Protein AF-A0AAD8V0H6-F1 (afdb_monomer)

pLDDT: mean 75.09, std 16.11, range [30.2, 97.5]

Foldseek 3Di:
DDDDDPVNVVVVCVVDVVVVVVVVLCDCLLVVCVVCVLLLQLLCLLLVDDDPPLDSVDVPCPCVVVPPPDNPDDRPCLDPPNHDWDWDADLFQLDIDTDSRVSLVVLQVVLAAEDEDEQPDCLVVDPDFDKDKDKDKDKDQADPDPPPDDVVVVSVVVVVVVVVLVPPPDDDSVNSV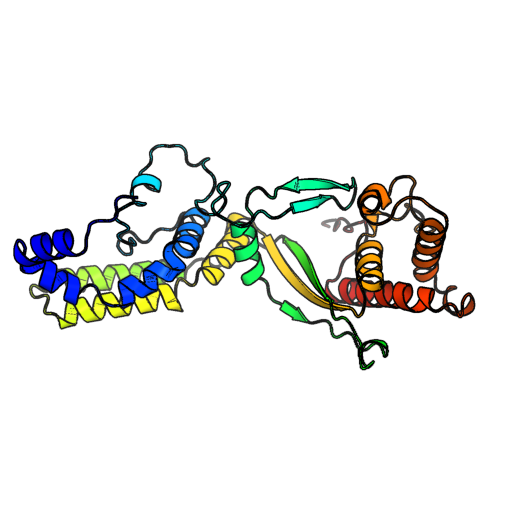VVSVVSSCCCVPVVDSSVSSQCSCCHPVSIHMHMYMYMARDPLLVVLLSVLLPLQQADPVLQFGDVSRRNSCCVVDNDDPVVVVLRNLSSVLVPPPNVPDDPDPSSVSNNSSNVSSVVVCVVVVPDPPDPPPPPPD

Secondary structure (DSSP, 8-state):
-----HHHHHHHHHH-HHHHHHHHHS-HHHHHHTTSHHHHHHHHHHH----TT-----TTTGGGTS--S-TTSPPTTTSTTSS-PPEEE-TTT--EEE-S-HHHHHHHHHTSPEEEE----GGGGSTT---EEEEEEEEEEPP-----SHHHHHHHHHHHHHHHHHHSS---HHHHHHHHHHHHHIIIIIS-HHHHHHHHIIIII-EEEEEEEEEESSHHHHHHHHHHH-GGGB-TTSSSBPTTTTGGGTTTS-SSHHHHHHHHHHHHHHSGGGGGT---HHHHHHHHHHHHHHHHHHHHT---S--------

Radius of gyration: 27.08 Å; Cα contacts (8 Å, |Δi|>4): 301; chains: 1; bounding box: 58×65×77 Å

Solvent-accessible surface area (backbone atoms only — not comparable to full-atom values): 18434 Å² total; per-residue (Å²): 133,86,78,75,50,73,68,59,50,50,55,51,35,69,75,31,62,68,52,44,52,45,60,68,62,55,40,72,61,58,60,54,51,59,76,49,41,67,60,48,51,35,35,30,61,73,58,70,58,73,63,92,83,71,62,80,88,44,98,81,58,58,65,67,77,72,36,85,72,55,93,82,60,72,49,76,45,32,37,89,89,63,48,81,79,37,76,45,69,37,79,62,72,33,51,73,43,73,47,74,47,40,49,61,48,51,43,45,56,74,48,29,57,75,46,77,49,83,65,82,55,74,69,67,74,47,96,84,54,53,77,42,82,45,78,48,76,46,83,40,76,37,73,90,72,85,84,76,54,69,71,63,55,49,49,54,55,53,52,51,52,53,52,54,55,68,69,48,90,70,82,49,73,62,56,54,50,50,52,51,52,49,52,50,49,40,47,60,73,71,54,32,48,41,61,48,34,46,51,34,31,39,72,73,70,32,33,38,57,43,29,39,36,35,58,33,54,38,73,61,19,47,50,29,21,54,56,55,61,43,56,81,25,39,30,96,83,60,81,34,70,35,92,68,26,58,50,40,43,39,92,81,54,58,91,47,75,73,46,53,53,48,50,54,48,56,37,37,62,76,41,89,72,44,86,78,74,74,90,52,78,67,56,57,38,42,51,52,8,37,56,51,24,49,51,48,34,64,74,69,64,59,63,70,95,50,76,72,74,75,76,81,123

Organism: NCBI:txid681940

Sequence (313 aa):
MLLLSWSDLEIVLDRYPWARELAGIIPLSALIDFVDVPRRLHTYQLSGATLLWCWPVTPSTSRLLFSEKTKDATCCLDRFGRSQGLTCLDGRYGNKYLMANPETLRLCLSTAPRTVIHNTHDNMKRDNVCIYTLEVIQVLRAALSTTRNMLLNMYTIYTSAAIGAAAIKGWDAYGIAFWIVLCIATNTYVFNPENGASAWMCKHARLRLDMFVTQVSSRRALLNVFMALNRDTFDVAGKGFGPGSLMWIDPVLHAGPSRSRCEETVAAAQTEDWKRMYADYWVREILKGVEIAEKIIAKAGLTGRFVKQTTSE

Mean predicted aligned error: 12.02 Å

Structure (mmCIF, N/CA/C/O backbone):
data_AF-A0AAD8V0H6-F1
#
_entry.id   AF-A0AAD8V0H6-F1
#
loop_
_atom_site.group_PDB
_atom_site.id
_atom_site.type_symbol
_atom_site.label_atom_id
_atom_site.label_alt_id
_atom_site.label_comp_id
_atom_site.label_asym_id
_atom_site.label_entity_id
_atom_site.label_seq_id
_atom_site.pdbx_PDB_ins_code
_atom_site.Cartn_x
_atom_site.Cartn_y
_atom_site.Cartn_z
_atom_site.occupancy
_atom_site.B_iso_or_equiv
_atom_site.auth_seq_id
_atom_site.auth_comp_id
_atom_site.auth_asym_id
_atom_site.auth_atom_id
_atom_site.pdbx_PDB_model_num
ATOM 1 N N . MET A 1 1 ? -1.359 -22.069 26.642 1.00 30.20 1 MET A N 1
ATOM 2 C CA . MET A 1 1 ? -2.808 -21.867 26.446 1.00 30.20 1 MET A CA 1
ATOM 3 C C . MET A 1 1 ? -3.478 -23.061 27.100 1.00 30.20 1 MET A C 1
ATOM 5 O O . MET A 1 1 ? -3.353 -24.156 26.576 1.00 30.20 1 MET A O 1
ATOM 9 N N . LEU A 1 2 ? -3.992 -22.893 28.320 1.00 31.67 2 LEU A N 1
ATOM 10 C CA . LEU A 1 2 ? -4.647 -23.972 29.065 1.00 31.67 2 LEU A CA 1
ATOM 11 C C . LEU A 1 2 ? -6.053 -24.132 28.484 1.00 31.67 2 LEU A C 1
ATOM 13 O O . LEU A 1 2 ? -6.880 -23.236 28.633 1.00 31.67 2 LEU A O 1
ATOM 17 N N . LEU A 1 3 ? -6.285 -25.224 27.760 1.00 32.03 3 LEU A N 1
ATOM 18 C CA . LEU A 1 3 ? -7.625 -25.644 27.372 1.00 32.03 3 LEU A CA 1
ATOM 19 C C . LEU A 1 3 ? -8.290 -26.186 28.640 1.00 32.03 3 LEU A C 1
ATOM 21 O O . LEU A 1 3 ? -7.985 -27.297 29.062 1.00 32.03 3 LEU A O 1
ATOM 25 N N . LEU A 1 4 ? -9.130 -25.373 29.281 1.00 42.62 4 LEU A N 1
ATOM 26 C CA . LEU A 1 4 ? -10.093 -25.879 30.259 1.00 42.62 4 LEU A CA 1
ATOM 27 C C . LEU A 1 4 ? -10.956 -26.925 29.548 1.00 42.62 4 LEU A C 1
ATOM 29 O O . LEU A 1 4 ? -11.458 -26.662 28.451 1.00 42.62 4 LEU A O 1
ATOM 33 N N . SER A 1 5 ? -11.080 -28.116 30.134 1.00 68.25 5 SER A N 1
ATOM 34 C CA . SER A 1 5 ? -11.975 -29.132 29.587 1.00 68.25 5 SER A CA 1
ATOM 35 C C . SER A 1 5 ? -13.422 -28.644 29.719 1.00 68.25 5 SER A C 1
ATOM 37 O O . SER A 1 5 ? -13.744 -27.887 30.635 1.00 68.25 5 SER A O 1
ATOM 39 N N . TRP A 1 6 ? -14.308 -29.056 28.810 1.00 61.38 6 TRP A N 1
ATOM 40 C CA . TRP A 1 6 ? -15.736 -28.701 28.870 1.00 61.38 6 TRP A CA 1
ATOM 41 C C . TRP A 1 6 ? -16.367 -29.034 30.232 1.00 61.38 6 TRP A C 1
ATOM 43 O O . TRP A 1 6 ? -17.168 -28.264 30.753 1.00 61.38 6 TRP A O 1
ATOM 53 N N . SER A 1 7 ? -15.917 -30.128 30.842 1.00 73.06 7 SER A N 1
ATOM 54 C CA . SER A 1 7 ? -16.278 -30.562 32.191 1.00 73.06 7 SER A CA 1
ATOM 55 C C . SER A 1 7 ? -15.869 -29.571 33.288 1.00 73.06 7 SER A C 1
ATOM 57 O O . SER A 1 7 ? -16.637 -29.336 34.217 1.00 73.06 7 SER A O 1
ATOM 59 N N . ASP A 1 8 ? -14.702 -28.929 33.182 1.00 72.75 8 ASP A N 1
ATOM 60 C CA . ASP A 1 8 ? -14.269 -27.923 34.164 1.00 72.75 8 ASP A CA 1
ATOM 61 C C . ASP A 1 8 ? -15.100 -26.638 34.056 1.00 72.75 8 ASP A C 1
ATOM 63 O O . ASP A 1 8 ? -15.350 -25.960 35.055 1.00 72.75 8 ASP A O 1
ATOM 67 N N . LEU A 1 9 ? -15.554 -26.309 32.843 1.00 62.72 9 LEU A N 1
ATOM 68 C CA . LEU A 1 9 ? -16.423 -25.163 32.595 1.00 62.72 9 LEU A CA 1
ATOM 69 C C . LEU A 1 9 ? -17.817 -25.379 33.202 1.00 62.72 9 LEU A C 1
ATOM 71 O O . LEU A 1 9 ? -18.338 -24.473 33.849 1.00 62.72 9 LEU A O 1
ATOM 75 N N . GLU A 1 10 ? -18.401 -26.571 33.047 1.00 75.81 10 GLU A N 1
ATOM 76 C CA . GLU A 1 10 ? -19.699 -26.909 33.650 1.00 75.81 10 GLU A CA 1
ATOM 77 C C . GLU A 1 10 ? -19.659 -26.845 35.177 1.00 75.81 10 GLU A C 1
ATOM 79 O O . GLU A 1 10 ? -20.539 -26.236 35.783 1.00 75.81 10 GLU A O 1
ATOM 84 N N . ILE A 1 11 ? -18.598 -27.368 35.802 1.00 82.69 11 ILE A N 1
ATOM 85 C CA . ILE A 1 11 ? -18.423 -27.304 37.262 1.00 82.69 11 ILE A CA 1
ATOM 86 C C . ILE A 1 11 ? -18.368 -25.846 37.745 1.00 82.69 11 ILE A C 1
ATOM 88 O O . ILE A 1 11 ? -18.930 -25.513 38.790 1.00 82.69 11 ILE A O 1
ATOM 92 N N . VAL A 1 12 ? -17.712 -24.954 36.997 1.00 70.94 12 VAL A N 1
ATOM 93 C CA . VAL A 1 12 ? -17.652 -23.522 37.329 1.00 70.94 12 VAL A CA 1
ATOM 94 C C . VAL A 1 12 ? -19.011 -22.842 37.125 1.00 70.94 12 VAL A C 1
ATOM 96 O O . VAL A 1 12 ? -19.411 -22.038 37.967 1.00 70.94 12 VAL A O 1
ATOM 99 N N . LEU A 1 13 ? -19.739 -23.173 36.056 1.00 67.88 13 LEU A N 1
ATOM 100 C CA . LEU A 1 13 ? -21.059 -22.601 35.761 1.00 67.88 13 LEU A CA 1
ATOM 101 C C . LEU A 1 13 ? -22.142 -23.061 36.748 1.00 67.88 13 LEU A C 1
ATOM 103 O O . LEU A 1 13 ? -23.007 -22.264 37.107 1.00 67.88 13 LEU A O 1
ATOM 107 N N . ASP A 1 14 ? -22.079 -24.303 37.229 1.00 80.81 14 ASP A N 1
ATOM 108 C CA . ASP A 1 14 ? -22.989 -24.809 38.264 1.00 80.81 14 ASP A CA 1
ATOM 109 C C . ASP A 1 14 ? -22.649 -24.251 39.651 1.00 80.81 14 ASP A C 1
ATOM 111 O O . ASP A 1 14 ? -23.542 -23.954 40.447 1.00 80.81 14 ASP A O 1
ATOM 115 N N . ARG A 1 15 ? -21.358 -24.046 39.944 1.00 82.06 15 ARG A N 1
ATOM 116 C CA . ARG A 1 15 ? -20.915 -23.471 41.223 1.00 82.06 15 ARG A CA 1
ATOM 117 C C . ARG A 1 15 ? -21.266 -21.989 41.366 1.00 82.06 15 ARG A C 1
ATOM 119 O O . ARG A 1 15 ? -21.394 -21.498 42.487 1.00 82.06 15 ARG A O 1
ATOM 126 N N . TYR A 1 16 ? -21.421 -21.282 40.250 1.00 77.06 16 TYR A N 1
ATOM 127 C CA . TYR A 1 16 ? -21.716 -19.855 40.215 1.00 77.06 16 TYR A CA 1
ATOM 128 C C . TYR A 1 16 ? -22.931 -19.589 39.313 1.00 77.06 16 TYR A C 1
ATOM 130 O O . TYR A 1 16 ? -22.756 -19.277 38.137 1.00 77.06 16 TYR A O 1
ATOM 138 N N . PRO A 1 17 ? -24.168 -19.640 39.847 1.00 74.69 17 PRO A N 1
ATOM 139 C CA . PRO A 1 17 ? -25.389 -19.423 39.062 1.00 74.69 17 PRO A CA 1
ATOM 140 C C . PRO A 1 17 ? -25.395 -18.083 38.308 1.00 74.69 17 PRO A C 1
ATOM 142 O O . PRO A 1 17 ? -25.822 -18.011 37.159 1.00 74.69 17 PRO A O 1
ATOM 145 N N . TRP A 1 18 ? -24.806 -17.043 38.911 1.00 66.50 18 TRP A N 1
ATOM 146 C CA . TRP A 1 18 ? -24.600 -15.738 38.276 1.00 66.50 18 TRP A CA 1
ATOM 147 C C . TRP A 1 18 ? -23.682 -15.806 37.049 1.00 66.50 18 TRP A C 1
ATOM 149 O O . TRP A 1 18 ? -23.831 -14.997 36.146 1.00 66.50 18 TRP A O 1
ATOM 159 N N . ALA A 1 19 ? -22.738 -16.752 36.985 1.00 58.00 19 ALA A N 1
ATOM 160 C CA . ALA A 1 19 ? -21.859 -16.947 35.834 1.00 58.00 19 ALA A CA 1
ATOM 161 C C . ALA A 1 19 ? -22.601 -17.618 34.672 1.00 58.00 19 ALA A C 1
ATOM 163 O O . ALA A 1 19 ? -22.261 -17.365 33.522 1.00 58.00 19 ALA A O 1
ATOM 164 N N . ARG A 1 20 ? -23.638 -18.420 34.953 1.00 60.72 20 ARG A N 1
ATOM 165 C CA . ARG A 1 20 ? -24.554 -18.973 33.942 1.00 60.72 20 ARG A CA 1
ATOM 166 C C . ARG A 1 20 ? -25.474 -17.892 33.379 1.00 60.72 20 ARG A C 1
ATOM 168 O O . ARG A 1 20 ? -25.643 -17.816 32.166 1.00 60.72 20 ARG A O 1
ATOM 175 N N . GLU A 1 21 ? -25.992 -17.015 34.239 1.00 62.69 21 GLU A N 1
ATOM 176 C CA . GLU A 1 21 ? -26.711 -15.810 33.805 1.00 62.69 21 GLU A CA 1
ATOM 177 C C . GLU A 1 21 ? -25.786 -14.889 33.006 1.00 62.69 21 GLU A C 1
ATOM 179 O O . GLU A 1 21 ? -26.134 -14.479 31.906 1.00 62.69 21 GLU A O 1
ATOM 184 N N . LEU A 1 22 ? -24.558 -14.654 33.479 1.00 49.44 22 LEU A N 1
ATOM 185 C CA . LEU A 1 22 ? -23.559 -13.855 32.774 1.00 49.44 22 LEU A CA 1
ATOM 186 C C . LEU A 1 22 ? -23.141 -14.495 31.442 1.00 49.44 22 LEU A C 1
ATOM 188 O O . LEU A 1 22 ? -22.982 -13.776 30.470 1.00 49.44 22 LEU A O 1
ATOM 192 N N . ALA A 1 23 ? -23.000 -15.818 31.351 1.00 55.72 23 ALA A N 1
ATOM 193 C CA . ALA A 1 23 ? -22.698 -16.526 30.103 1.00 55.72 23 ALA A CA 1
ATOM 194 C C . ALA A 1 23 ? -23.875 -16.505 29.111 1.00 55.72 23 ALA A C 1
ATOM 196 O O . ALA A 1 23 ? -23.647 -16.550 27.905 1.00 55.72 23 ALA A O 1
ATOM 197 N N . GLY A 1 24 ? -25.114 -16.394 29.603 1.00 59.22 24 GLY A N 1
ATOM 198 C CA . GLY A 1 24 ? -26.294 -16.097 28.785 1.00 59.22 24 GLY A CA 1
ATOM 199 C C . GLY A 1 24 ? -26.416 -14.617 28.394 1.00 59.22 24 GLY A C 1
ATOM 200 O O . GLY A 1 24 ? -27.001 -14.307 27.358 1.00 59.22 24 GLY A O 1
ATOM 201 N N . ILE A 1 25 ? -25.847 -13.708 29.197 1.00 51.94 25 ILE A N 1
ATOM 202 C CA . ILE A 1 25 ? -25.846 -12.249 28.987 1.00 51.94 25 ILE A CA 1
ATOM 203 C C . ILE A 1 25 ? -24.673 -11.785 28.123 1.00 51.94 25 ILE A C 1
ATOM 205 O O . ILE A 1 25 ? -24.829 -10.791 27.423 1.00 51.94 25 ILE A O 1
ATOM 209 N N . ILE A 1 26 ? -23.516 -12.458 28.155 1.00 50.69 26 ILE A N 1
ATOM 210 C CA . ILE A 1 26 ? -22.386 -12.230 27.247 1.00 50.69 26 ILE A CA 1
ATOM 211 C C . ILE A 1 26 ? -22.873 -12.710 25.885 1.00 50.69 26 ILE A C 1
ATOM 213 O O . ILE A 1 26 ? -22.852 -13.912 25.611 1.00 50.69 26 ILE A O 1
ATOM 217 N N . PRO A 1 27 ? -23.388 -11.816 25.029 1.00 51.62 27 PRO A N 1
ATOM 218 C CA . PRO A 1 27 ? -24.101 -12.275 23.867 1.00 51.62 27 PRO A CA 1
ATOM 219 C C . PRO A 1 27 ? -23.057 -12.797 22.891 1.00 51.62 27 PRO A C 1
ATOM 221 O O . PRO A 1 27 ? -21.871 -12.458 22.951 1.00 51.62 27 PRO A O 1
ATOM 224 N N . LEU A 1 28 ? -23.525 -13.544 21.903 1.00 45.91 28 LEU A N 1
ATOM 225 C CA . LEU A 1 28 ? -22.793 -13.824 20.673 1.00 45.91 28 LEU A CA 1
ATOM 226 C C . LEU A 1 28 ? -22.051 -12.580 20.121 1.00 45.91 28 LEU A C 1
ATOM 228 O O . LEU A 1 28 ? -21.061 -12.720 19.423 1.00 45.91 28 LEU A O 1
ATOM 232 N N . SER A 1 29 ? -22.479 -11.361 20.469 1.00 43.66 29 SER A N 1
ATOM 233 C CA . SER A 1 29 ? -21.796 -10.098 20.183 1.00 43.66 29 SER A CA 1
ATOM 234 C C . SER A 1 29 ? -20.436 -9.904 20.860 1.00 43.66 29 SER A C 1
ATOM 236 O O . SER A 1 29 ? -19.547 -9.356 20.221 1.00 43.66 29 SER A O 1
ATOM 238 N N . ALA A 1 30 ? -20.225 -10.377 22.092 1.00 53.69 30 ALA A N 1
ATOM 239 C CA . ALA A 1 30 ? -18.888 -10.430 22.678 1.00 53.69 30 ALA A CA 1
ATOM 240 C C . ALA A 1 30 ? -18.017 -11.414 21.884 1.00 53.69 30 ALA A C 1
ATOM 242 O O . ALA A 1 30 ? -16.866 -11.109 21.589 1.00 53.69 30 ALA A O 1
ATOM 243 N N . LEU A 1 31 ? -18.599 -12.542 21.448 1.00 49.38 31 LEU A N 1
ATOM 244 C CA . LEU A 1 31 ? -17.973 -13.517 20.544 1.00 49.38 31 LEU A CA 1
ATOM 245 C C . LEU A 1 31 ? -17.627 -12.932 19.162 1.00 49.38 31 LEU A C 1
ATOM 247 O O . LEU A 1 31 ? -16.564 -13.229 18.626 1.00 49.38 31 LEU A O 1
ATOM 251 N N . ILE A 1 32 ? -18.487 -12.079 18.605 1.00 49.88 32 ILE A N 1
ATOM 252 C CA . ILE A 1 32 ? -18.281 -11.387 17.322 1.00 49.88 32 ILE A CA 1
ATOM 253 C C . ILE A 1 32 ? -17.234 -10.280 17.464 1.00 49.88 32 ILE A C 1
ATOM 255 O O . ILE A 1 32 ? -16.369 -10.150 16.599 1.00 49.88 32 ILE A O 1
ATOM 259 N N . ASP A 1 33 ? -17.238 -9.536 18.572 1.00 49.69 33 ASP A N 1
ATOM 260 C CA . ASP A 1 33 ? -16.179 -8.572 18.867 1.00 49.69 33 ASP A CA 1
ATOM 261 C C . ASP A 1 33 ? -14.819 -9.276 19.014 1.00 49.69 33 ASP A C 1
ATOM 263 O O . ASP A 1 33 ? -13.817 -8.726 18.555 1.00 49.69 33 ASP A O 1
ATOM 267 N N . PHE A 1 34 ? -14.771 -10.519 19.527 1.00 55.38 34 PHE A N 1
ATOM 268 C CA . PHE A 1 34 ? -13.549 -11.339 19.575 1.00 55.38 34 PHE A CA 1
ATOM 269 C C . PHE A 1 34 ? -12.966 -11.690 18.197 1.00 55.38 34 PHE A C 1
ATOM 271 O O . PHE A 1 34 ? -11.757 -11.921 18.119 1.00 55.38 34 PHE A O 1
ATOM 278 N N . VAL A 1 35 ? -13.758 -11.684 17.117 1.00 57.75 35 VAL A N 1
ATOM 279 C CA . VAL A 1 35 ? -13.263 -12.015 15.765 1.00 57.75 35 VAL A CA 1
ATOM 280 C C . VAL A 1 35 ? -12.284 -10.954 15.246 1.00 57.75 35 VAL A C 1
ATOM 282 O O . VAL A 1 35 ? -11.368 -11.297 14.502 1.00 57.75 35 VAL A O 1
ATOM 285 N N . ASP A 1 36 ? -12.406 -9.694 15.690 1.00 67.81 36 ASP A N 1
ATOM 286 C CA . ASP A 1 36 ? -11.554 -8.587 15.220 1.00 67.81 36 ASP A CA 1
ATOM 287 C C . ASP A 1 36 ? -10.855 -7.796 16.347 1.00 67.81 36 ASP A C 1
ATOM 289 O O . ASP A 1 36 ? -10.298 -6.712 16.127 1.00 67.81 36 ASP A O 1
ATOM 293 N N . VAL A 1 37 ? -10.829 -8.351 17.570 1.00 72.38 37 VAL A N 1
ATOM 294 C CA . VAL A 1 37 ? -10.103 -7.783 18.727 1.00 72.38 37 VAL A CA 1
ATOM 295 C C . VAL A 1 37 ? -8.682 -7.343 18.363 1.00 72.38 37 VAL A C 1
ATOM 297 O O . VAL A 1 37 ? -8.309 -6.233 18.749 1.00 72.38 37 VAL A O 1
ATOM 300 N N . PRO A 1 38 ? -7.872 -8.135 17.631 1.00 74.06 38 PRO A N 1
ATOM 301 C CA . PRO A 1 38 ? -6.498 -7.741 17.360 1.00 74.06 38 PRO A CA 1
ATOM 302 C C . PRO A 1 38 ? -6.390 -6.453 16.534 1.00 74.06 38 PRO A C 1
ATOM 304 O O . PRO A 1 38 ? -5.577 -5.597 16.880 1.00 74.06 38 PRO A O 1
ATOM 307 N N . ARG A 1 39 ? -7.219 -6.258 15.496 1.00 74.75 39 ARG A N 1
ATOM 308 C CA . ARG A 1 39 ? -7.175 -5.043 14.655 1.00 74.75 39 ARG A CA 1
ATOM 309 C C . ARG A 1 39 ? -7.701 -3.814 15.384 1.00 74.75 39 ARG A C 1
ATOM 311 O O . ARG A 1 39 ? -7.127 -2.727 15.272 1.00 74.75 39 ARG A O 1
ATOM 318 N N . ARG A 1 40 ? -8.760 -3.977 16.178 1.00 73.75 40 ARG A N 1
ATOM 319 C CA . ARG A 1 40 ? -9.293 -2.895 17.019 1.00 73.75 40 ARG A CA 1
ATOM 320 C C . ARG A 1 40 ? -8.281 -2.474 18.082 1.00 73.75 40 ARG A C 1
ATOM 322 O O . ARG A 1 40 ? -7.981 -1.289 18.203 1.00 73.75 40 ARG A O 1
ATOM 329 N N . LEU A 1 41 ? -7.671 -3.442 18.772 1.00 74.62 41 LEU A N 1
ATOM 330 C CA . LEU A 1 41 ? -6.601 -3.194 19.741 1.00 74.62 41 LEU A CA 1
ATOM 331 C C . LEU A 1 41 ? -5.411 -2.480 19.091 1.00 74.62 41 LEU A C 1
ATOM 333 O O . LEU A 1 41 ? -4.872 -1.537 19.665 1.00 74.62 41 LEU A O 1
ATOM 337 N N . HIS A 1 42 ? -5.039 -2.890 17.880 1.00 78.69 42 HIS A N 1
ATOM 338 C CA . HIS A 1 42 ? -3.987 -2.253 17.093 1.00 78.69 42 HIS A CA 1
ATOM 339 C C . HIS A 1 42 ? -4.305 -0.789 16.767 1.00 78.69 42 HIS A C 1
ATOM 341 O O . HIS A 1 42 ? -3.463 0.085 16.945 1.00 78.69 42 HIS A O 1
ATOM 347 N N . THR A 1 43 ? -5.548 -0.494 16.385 1.00 76.56 43 THR A N 1
ATOM 348 C CA . THR A 1 43 ? -6.009 0.881 16.123 1.00 76.56 43 THR A CA 1
ATOM 349 C C . THR A 1 43 ? -5.990 1.739 17.390 1.00 76.56 43 THR A C 1
ATOM 351 O O . THR A 1 43 ? -5.581 2.904 17.351 1.00 76.56 43 THR A O 1
ATOM 354 N N . TYR A 1 44 ? -6.383 1.178 18.536 1.00 74.69 44 TYR A N 1
ATOM 355 C CA . TYR A 1 44 ? -6.292 1.873 19.824 1.00 74.69 44 TYR A CA 1
ATOM 356 C C . TYR A 1 44 ? -4.840 2.153 20.228 1.00 74.69 44 TYR A C 1
ATOM 358 O O . TYR A 1 44 ? -4.542 3.241 20.720 1.00 74.69 44 TYR A O 1
ATOM 366 N N . GLN A 1 45 ? -3.922 1.216 19.971 1.00 73.56 45 GLN A N 1
ATOM 367 C CA . GLN A 1 45 ? -2.488 1.416 20.205 1.00 73.56 45 GLN A CA 1
ATOM 368 C C . GLN A 1 45 ? -1.905 2.511 19.305 1.00 73.56 45 GLN A C 1
ATOM 370 O O . GLN A 1 45 ? -1.166 3.360 19.798 1.00 73.56 45 GLN A O 1
ATOM 375 N N . LEU A 1 46 ? -2.278 2.539 18.021 1.00 73.00 46 LEU A N 1
ATOM 376 C CA . LEU A 1 46 ? -1.839 3.571 17.076 1.00 73.00 46 LEU A CA 1
ATOM 377 C C . LEU A 1 46 ? -2.367 4.958 17.451 1.00 73.00 46 LEU A C 1
ATOM 379 O O . LEU A 1 46 ? -1.612 5.927 17.506 1.00 73.00 46 LEU A O 1
ATOM 383 N N . SER A 1 47 ? -3.668 5.056 17.720 1.00 69.94 47 SER A N 1
ATOM 384 C CA . SER A 1 47 ? -4.329 6.332 18.011 1.00 69.94 47 SER A CA 1
ATOM 385 C C . SER A 1 47 ? -4.016 6.882 19.402 1.00 69.94 47 SER A C 1
ATOM 387 O O . SER A 1 47 ? -4.246 8.066 19.650 1.00 69.94 47 SER A O 1
ATOM 389 N N . GLY A 1 48 ? -3.542 6.038 20.325 1.00 63.94 48 GLY A N 1
ATOM 390 C CA . GLY A 1 48 ? -3.427 6.379 21.743 1.00 63.94 48 GLY A CA 1
ATOM 391 C C . GLY A 1 48 ? -4.775 6.716 22.394 1.00 63.94 48 GLY A C 1
ATOM 392 O O . GLY A 1 48 ? -4.806 7.206 23.522 1.00 63.94 48 GLY A O 1
ATOM 393 N N . ALA A 1 49 ? -5.886 6.481 21.690 1.00 58.75 49 ALA A N 1
ATOM 394 C CA . ALA A 1 49 ? -7.234 6.762 22.143 1.00 58.75 49 ALA A CA 1
ATOM 395 C C . ALA A 1 49 ? -7.886 5.444 22.560 1.00 58.75 49 ALA A C 1
ATOM 397 O O . ALA A 1 49 ? -8.172 4.581 21.734 1.00 58.75 49 ALA A O 1
ATOM 398 N N . THR A 1 50 ? -8.120 5.291 23.860 1.00 53.91 50 THR A N 1
ATOM 399 C CA . THR A 1 50 ? -8.934 4.208 24.418 1.00 53.91 50 THR A CA 1
ATOM 400 C C . THR A 1 50 ? -10.128 4.830 25.129 1.00 53.91 50 THR A C 1
ATOM 402 O O . THR A 1 50 ? -9.977 5.758 25.923 1.00 53.91 50 THR A O 1
ATOM 405 N N . LEU A 1 51 ? -11.336 4.356 24.822 1.00 50.16 51 LEU A N 1
ATOM 406 C CA . LEU A 1 51 ? -12.524 4.738 25.584 1.00 50.16 51 LEU A CA 1
ATOM 407 C C . LEU A 1 51 ? -12.451 4.034 26.939 1.00 50.16 51 LEU A C 1
ATOM 409 O O . LEU A 1 51 ? -12.422 2.806 26.992 1.00 50.16 51 LEU A O 1
ATOM 413 N N . LEU A 1 52 ? -12.438 4.807 28.027 1.00 47.44 52 LEU A N 1
ATOM 414 C CA . LEU A 1 52 ? -12.281 4.303 29.398 1.00 47.44 52 LEU A CA 1
ATOM 415 C C . LEU A 1 52 ? -13.313 3.226 29.793 1.00 47.44 52 LEU A C 1
ATOM 417 O O . LEU A 1 52 ? -13.008 2.407 30.651 1.00 47.44 52 LEU A O 1
ATOM 421 N N . TRP A 1 53 ? -14.491 3.181 29.157 1.00 48.34 53 TRP A N 1
ATOM 422 C CA . TRP A 1 53 ? -15.561 2.214 29.452 1.00 48.34 53 TRP A CA 1
ATOM 423 C C . TRP A 1 53 ? -15.756 1.113 28.391 1.00 48.34 53 TRP A C 1
ATOM 425 O O . TRP A 1 53 ? -16.446 0.141 28.672 1.00 48.34 53 TRP A O 1
ATOM 435 N N . CYS A 1 54 ? -15.176 1.227 27.183 1.00 45.75 54 CYS A N 1
ATOM 436 C CA . CYS A 1 54 ? -15.317 0.220 26.110 1.00 45.75 54 CYS A CA 1
ATOM 437 C C . CYS A 1 54 ? -14.129 -0.743 26.113 1.00 45.75 54 CYS A C 1
ATOM 439 O O . CYS A 1 54 ? -13.595 -1.071 25.052 1.00 45.75 54 CYS A O 1
ATOM 441 N N . TRP A 1 55 ? -13.644 -1.142 27.287 1.00 48.94 55 TRP A N 1
ATOM 442 C CA . TRP A 1 55 ? -12.565 -2.116 27.322 1.00 48.94 55 TRP A CA 1
ATOM 443 C C . TRP A 1 55 ? -13.084 -3.416 26.710 1.00 48.94 55 TRP A C 1
ATOM 445 O O . TRP A 1 55 ? -14.053 -3.969 27.232 1.00 48.94 55 TRP A O 1
ATOM 455 N N . PRO A 1 56 ? -12.457 -3.950 25.646 1.00 42.84 56 PRO A N 1
ATOM 456 C CA . PRO A 1 56 ? -12.625 -5.357 25.364 1.00 42.84 56 PRO A CA 1
ATOM 457 C C . PRO A 1 56 ? -12.063 -6.073 26.591 1.00 42.84 56 PRO A C 1
ATOM 459 O O . PRO A 1 56 ? -10.847 -6.080 26.819 1.00 42.84 56 PRO A O 1
ATOM 462 N N . VAL A 1 57 ? -12.955 -6.597 27.435 1.00 42.00 57 VAL A N 1
ATOM 463 C CA . VAL A 1 57 ? -12.603 -7.439 28.577 1.00 42.00 57 VAL A CA 1
ATOM 464 C C . VAL A 1 57 ? -11.982 -8.700 27.987 1.00 42.00 57 VAL A C 1
ATOM 466 O O . VAL A 1 57 ? -12.646 -9.691 27.710 1.00 42.00 57 VAL A O 1
ATOM 469 N N . THR A 1 58 ? -10.688 -8.628 27.693 1.00 41.56 58 THR A N 1
ATOM 470 C CA . THR A 1 58 ? -9.904 -9.760 27.220 1.00 41.56 58 THR A CA 1
ATOM 471 C C . THR A 1 58 ? -9.195 -10.341 28.439 1.00 41.56 58 THR A C 1
ATOM 473 O O . THR A 1 58 ? -8.327 -9.673 29.010 1.00 41.56 58 THR A O 1
ATOM 476 N N . PRO A 1 59 ? -9.528 -11.571 28.869 1.00 39.56 59 PRO A N 1
ATOM 477 C CA . PRO A 1 59 ? -8.972 -12.149 30.094 1.00 39.56 59 PRO A CA 1
ATOM 478 C C . PRO A 1 59 ? -7.453 -12.414 30.028 1.00 39.56 59 PRO A C 1
ATOM 480 O O . PRO A 1 59 ? -6.839 -12.691 31.053 1.00 39.56 59 PRO A O 1
ATOM 483 N N . SER A 1 60 ? -6.808 -12.278 28.860 1.00 40.47 60 SER A N 1
ATOM 484 C CA . SER A 1 60 ? -5.375 -12.565 28.672 1.00 40.47 60 SER A CA 1
ATOM 485 C C . SER A 1 60 ? -4.511 -11.409 28.141 1.00 40.47 60 SER A C 1
ATOM 487 O O . SER A 1 60 ? -3.288 -11.471 28.271 1.00 40.47 60 SER A O 1
ATOM 489 N N . THR A 1 61 ? -5.086 -10.351 27.556 1.00 40.12 61 THR A N 1
ATOM 490 C CA . THR A 1 61 ? -4.331 -9.258 26.888 1.00 40.12 61 THR A CA 1
ATOM 491 C C . THR A 1 61 ? -4.424 -7.896 27.573 1.00 40.12 61 THR A C 1
ATOM 493 O O . THR A 1 61 ? -3.673 -6.989 27.215 1.00 40.12 61 THR A O 1
ATOM 496 N N . SER A 1 62 ? -5.232 -7.765 28.627 1.00 41.16 62 SER A N 1
ATOM 497 C CA . SER A 1 62 ? -5.284 -6.579 29.499 1.00 41.16 62 SER A CA 1
ATOM 498 C C . SER A 1 62 ? -3.923 -6.205 30.114 1.00 41.16 62 SER A C 1
ATOM 500 O O . SER A 1 62 ? -3.640 -5.028 30.329 1.00 41.16 62 SER A O 1
ATOM 502 N N . ARG A 1 63 ? -3.012 -7.175 30.296 1.00 47.47 63 ARG A N 1
ATOM 503 C CA . ARG A 1 63 ? -1.637 -6.947 30.794 1.00 47.47 63 ARG A CA 1
ATOM 504 C C . ARG A 1 63 ? -0.733 -6.148 29.851 1.00 47.47 63 ARG A C 1
ATOM 506 O O . ARG A 1 63 ? 0.353 -5.757 30.259 1.00 47.47 63 ARG A O 1
ATOM 513 N N . LEU A 1 64 ? -1.134 -5.954 28.598 1.00 46.38 64 LEU A N 1
ATOM 514 C CA . LEU A 1 64 ? -0.302 -5.353 27.554 1.00 46.38 64 LEU A CA 1
ATOM 515 C C . LEU A 1 64 ? -0.489 -3.827 27.467 1.00 46.38 64 LEU A C 1
ATOM 517 O O . LEU A 1 64 ? 0.435 -3.139 27.051 1.00 46.38 64 LEU A O 1
ATOM 521 N N . LEU A 1 65 ? -1.645 -3.310 27.905 1.00 43.66 65 LEU A N 1
ATOM 522 C CA . LEU A 1 65 ? -1.952 -1.871 27.977 1.00 43.66 65 LEU A CA 1
ATOM 523 C C . LEU A 1 65 ? -1.649 -1.262 29.354 1.00 43.66 65 LEU A C 1
ATOM 525 O O . LEU A 1 65 ? -1.258 -0.105 29.429 1.00 43.66 65 LEU A O 1
ATOM 529 N N . PHE A 1 66 ? -1.764 -2.050 30.429 1.00 46.44 66 PHE A N 1
ATOM 530 C CA . PHE A 1 66 ? -1.281 -1.685 31.771 1.00 46.44 66 PHE A CA 1
ATOM 531 C C . PHE A 1 66 ? 0.171 -2.105 32.016 1.00 46.44 66 PHE A C 1
ATOM 533 O O . PHE A 1 66 ? 0.661 -2.057 33.142 1.00 46.44 66 PHE A O 1
ATOM 540 N N . SER A 1 67 ? 0.860 -2.580 30.977 1.00 49.25 67 SER A N 1
ATOM 541 C CA . SER A 1 67 ? 2.277 -2.872 31.093 1.00 49.25 67 SER A CA 1
ATOM 542 C C . SER A 1 67 ? 3.024 -1.555 31.245 1.00 49.25 67 SER A C 1
ATOM 544 O O . SER A 1 67 ? 3.008 -0.733 30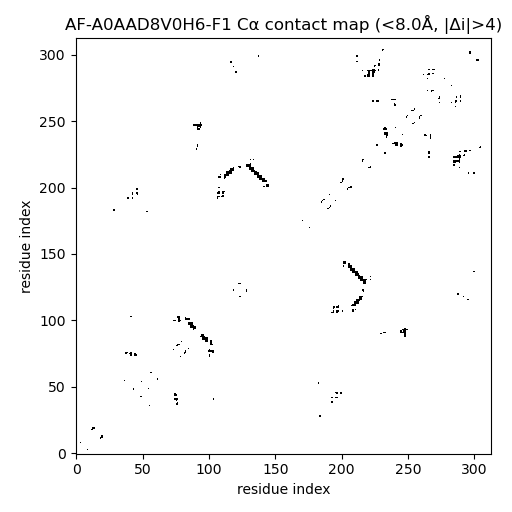.336 1.00 49.25 67 SER A O 1
ATOM 546 N N . GLU A 1 68 ? 3.744 -1.385 32.350 1.00 54.12 68 GLU A N 1
ATOM 547 C CA . GLU A 1 68 ? 4.759 -0.329 32.474 1.00 54.12 68 GLU A CA 1
ATOM 548 C C . GLU A 1 68 ? 5.921 -0.521 31.484 1.00 54.12 68 GLU A C 1
ATOM 550 O O . GLU A 1 68 ? 6.782 0.348 31.355 1.00 54.12 68 GLU A O 1
ATOM 555 N N . LYS A 1 69 ? 5.957 -1.653 30.758 1.00 53.34 69 LYS A N 1
ATOM 556 C CA . LYS A 1 69 ? 6.907 -1.874 29.669 1.00 53.34 69 LYS A CA 1
ATOM 557 C C . LYS A 1 69 ? 6.655 -0.841 28.573 1.00 53.34 69 LYS A C 1
ATOM 559 O O . LYS A 1 69 ? 5.683 -0.939 27.834 1.00 53.34 69 LYS A O 1
ATOM 564 N N . THR A 1 70 ? 7.552 0.138 28.572 1.00 52.34 70 THR A N 1
ATOM 565 C CA . THR A 1 70 ? 7.811 1.226 27.625 1.00 52.34 70 THR A CA 1
ATOM 566 C C . THR A 1 70 ? 6.874 1.339 26.419 1.00 52.34 70 THR A C 1
ATOM 568 O O . THR A 1 70 ? 6.710 0.427 25.609 1.00 52.34 70 THR A O 1
ATOM 571 N N . LYS A 1 71 ? 6.358 2.563 26.237 1.00 53.22 71 LYS A N 1
ATOM 572 C CA . LYS A 1 71 ? 5.592 3.034 25.068 1.00 53.22 71 LYS A CA 1
ATOM 573 C C . LYS A 1 71 ? 6.322 2.854 23.723 1.00 53.22 71 LYS A C 1
ATOM 575 O O . LYS A 1 71 ? 5.710 3.051 22.683 1.00 53.22 71 LYS A O 1
ATOM 580 N N . ASP A 1 72 ? 7.592 2.458 23.753 1.00 57.53 72 ASP A N 1
ATOM 581 C CA . ASP A 1 72 ? 8.422 2.150 22.585 1.00 57.53 72 ASP A CA 1
ATOM 582 C C . ASP A 1 72 ? 8.161 0.748 22.009 1.00 57.53 72 ASP A C 1
ATOM 584 O O . ASP A 1 72 ? 8.704 0.386 20.965 1.00 57.53 72 ASP A O 1
ATOM 588 N N . ALA A 1 73 ? 7.354 -0.080 22.681 1.00 65.88 73 ALA A N 1
ATOM 589 C CA . ALA A 1 73 ? 7.018 -1.403 22.177 1.00 65.88 73 ALA A CA 1
ATOM 590 C C . ALA A 1 73 ? 6.150 -1.311 20.908 1.00 65.88 73 ALA A C 1
ATOM 592 O O . ALA A 1 73 ? 5.129 -0.625 20.884 1.00 65.88 73 ALA A O 1
ATOM 593 N N . THR A 1 74 ? 6.511 -2.076 19.873 1.00 73.94 74 THR A N 1
ATOM 594 C CA . THR A 1 74 ? 5.722 -2.181 18.638 1.00 73.94 74 THR A CA 1
ATOM 595 C C . THR A 1 74 ? 4.286 -2.631 18.917 1.00 73.94 74 THR A C 1
ATOM 597 O O . THR A 1 74 ? 4.012 -3.407 19.854 1.00 73.94 74 THR A O 1
ATOM 600 N N . CYS A 1 75 ? 3.365 -2.142 18.077 1.00 76.75 75 CYS A N 1
ATOM 601 C CA . CYS A 1 75 ? 1.947 -2.471 18.153 1.00 76.75 75 CYS A CA 1
ATOM 602 C C . CYS A 1 75 ? 1.734 -3.991 18.113 1.00 76.75 75 CYS A C 1
ATOM 604 O O . CYS A 1 75 ? 2.528 -4.746 17.550 1.00 76.75 75 CYS A O 1
ATOM 606 N N . CYS A 1 76 ? 0.673 -4.470 18.760 1.00 79.44 76 CYS A N 1
ATOM 607 C CA . CYS A 1 76 ? 0.509 -5.882 19.093 1.00 79.44 76 CYS A CA 1
ATOM 608 C C . CYS A 1 76 ? 0.504 -6.810 17.874 1.00 79.44 76 CYS A C 1
ATOM 610 O O . CYS A 1 76 ? 0.984 -7.936 18.013 1.00 79.44 76 CYS A O 1
ATOM 612 N N . LEU A 1 77 ? -0.003 -6.351 16.727 1.00 81.12 77 LEU A N 1
ATOM 613 C CA . LEU A 1 77 ? -0.025 -7.100 15.472 1.00 81.12 77 LEU A CA 1
ATOM 614 C C . LEU A 1 77 ? 1.236 -6.906 14.614 1.00 81.12 77 LEU A C 1
ATOM 616 O O . LEU A 1 77 ? 1.518 -7.734 13.753 1.00 81.12 77 LEU A O 1
ATOM 620 N N . ASP A 1 78 ? 2.030 -5.870 14.883 1.00 82.75 78 ASP A N 1
ATOM 621 C CA . ASP A 1 78 ? 3.316 -5.634 14.211 1.00 82.75 78 ASP A CA 1
ATOM 622 C C . ASP A 1 78 ? 4.471 -6.413 14.860 1.00 82.75 78 ASP A C 1
ATOM 624 O O . ASP A 1 78 ? 5.599 -6.422 14.373 1.00 82.75 78 ASP A O 1
ATOM 628 N N . ARG A 1 79 ? 4.212 -7.111 15.969 1.00 82.25 79 ARG A N 1
ATOM 629 C CA . ARG A 1 79 ? 5.206 -7.992 16.586 1.00 82.25 79 ARG A CA 1
ATOM 630 C C . ARG A 1 79 ? 5.479 -9.201 15.698 1.00 82.25 79 ARG A C 1
ATOM 632 O O . ARG A 1 79 ? 4.563 -9.819 15.155 1.00 82.25 79 ARG A O 1
ATOM 639 N N . PHE A 1 80 ? 6.752 -9.583 15.636 1.00 77.44 80 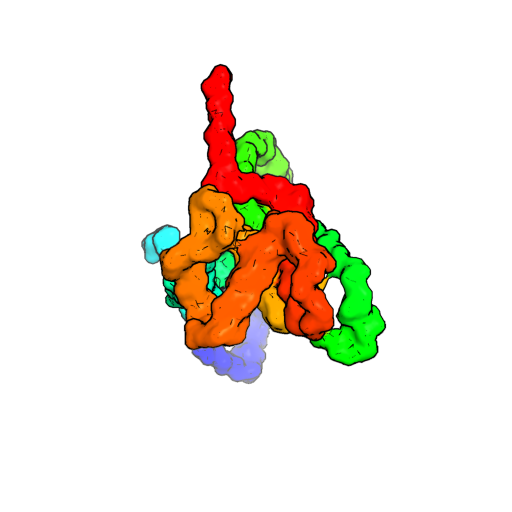PHE A N 1
ATOM 640 C CA . PHE A 1 80 ? 7.205 -10.749 14.887 1.00 77.44 80 PHE A CA 1
ATOM 641 C C . PHE A 1 80 ? 6.385 -12.006 15.232 1.00 77.44 80 PHE A C 1
ATOM 643 O O . PHE A 1 80 ? 6.140 -12.300 16.403 1.00 77.44 80 PHE A O 1
ATOM 650 N N . GLY A 1 81 ? 5.945 -12.732 14.201 1.00 79.19 81 GLY A N 1
ATOM 651 C CA . GLY A 1 81 ? 5.168 -13.969 14.328 1.00 79.19 81 GLY A CA 1
ATOM 652 C C . GLY A 1 81 ? 3.663 -13.791 14.567 1.00 79.19 81 GLY A C 1
ATOM 653 O O . GLY A 1 81 ? 2.956 -14.793 14.622 1.00 79.19 81 GLY A O 1
ATOM 654 N N . ARG A 1 82 ? 3.150 -12.557 14.702 1.00 78.38 82 ARG A N 1
ATOM 655 C CA . ARG A 1 82 ? 1.704 -12.301 14.885 1.00 78.38 82 ARG A CA 1
ATOM 656 C C . ARG A 1 82 ? 0.966 -11.880 13.620 1.00 78.38 82 ARG A C 1
ATOM 658 O O . ARG A 1 82 ? -0.258 -11.949 13.591 1.00 78.38 82 ARG A O 1
ATOM 665 N N . SER A 1 83 ? 1.695 -11.477 12.591 1.00 83.12 83 SER A N 1
ATOM 666 C CA . SER A 1 83 ? 1.156 -11.123 11.284 1.00 83.12 83 SER A CA 1
ATOM 667 C C . SER A 1 83 ? 2.031 -11.671 10.169 1.00 83.12 83 SER A C 1
ATOM 669 O O . SER A 1 83 ? 3.205 -11.998 10.370 1.00 83.12 83 SER A O 1
ATOM 671 N N . GLN A 1 84 ? 1.454 -11.784 8.972 1.00 84.62 84 GLN A N 1
ATOM 672 C CA . GLN A 1 84 ? 2.227 -12.141 7.793 1.00 84.62 84 GLN A CA 1
ATOM 673 C C . GLN A 1 84 ? 3.213 -11.006 7.505 1.00 84.62 84 GLN A C 1
ATOM 675 O O . GLN A 1 84 ? 2.798 -9.884 7.195 1.00 84.62 84 GLN A O 1
ATOM 680 N N . GLY A 1 85 ? 4.511 -11.296 7.608 1.00 85.06 85 GLY A N 1
ATOM 681 C CA . GLY A 1 85 ? 5.557 -10.326 7.308 1.00 85.06 85 GLY A CA 1
ATOM 682 C C . GLY A 1 85 ? 5.418 -9.788 5.884 1.00 85.06 85 GLY A C 1
ATOM 683 O O . GLY A 1 85 ? 5.063 -10.523 4.962 1.00 85.06 85 GLY A O 1
ATOM 684 N N . LEU A 1 86 ? 5.685 -8.496 5.710 1.00 84.88 86 LEU A N 1
ATOM 685 C CA . LEU A 1 86 ? 5.840 -7.893 4.391 1.00 84.88 86 LEU A CA 1
ATOM 686 C C . LEU A 1 86 ? 7.332 -7.756 4.103 1.00 84.88 86 LEU A C 1
ATOM 6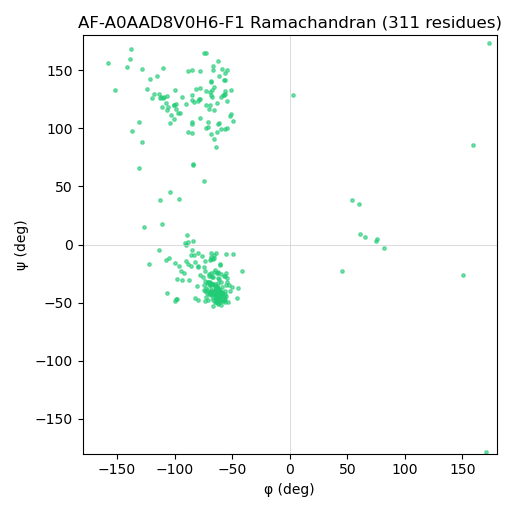88 O O . LEU A 1 86 ? 8.092 -7.297 4.955 1.00 84.88 86 LEU A O 1
ATOM 692 N N . THR A 1 87 ? 7.754 -8.167 2.912 1.00 88.00 87 THR A N 1
ATOM 693 C CA . THR A 1 87 ? 9.116 -7.933 2.428 1.00 88.00 87 THR A CA 1
ATOM 694 C C . THR A 1 87 ? 9.096 -6.723 1.513 1.00 88.00 87 THR A C 1
ATOM 696 O O . THR A 1 87 ? 8.403 -6.712 0.498 1.00 88.00 87 THR A O 1
ATOM 699 N N . CYS A 1 88 ? 9.863 -5.708 1.876 1.00 87.12 88 CYS A N 1
ATOM 700 C CA . CYS A 1 88 ? 10.096 -4.536 1.057 1.00 87.12 88 CYS A CA 1
ATOM 701 C C . CYS A 1 88 ? 11.295 -4.767 0.143 1.00 87.12 88 CYS A C 1
ATOM 703 O O . CYS A 1 88 ? 12.257 -5.442 0.519 1.00 87.12 88 CYS A O 1
ATOM 705 N N . LEU A 1 89 ? 11.247 -4.141 -1.028 1.00 84.31 89 LEU A N 1
ATOM 706 C CA . LEU A 1 89 ? 12.379 -4.006 -1.929 1.00 84.31 89 LEU A CA 1
ATOM 707 C C . LEU A 1 89 ? 12.658 -2.516 -2.118 1.00 84.31 89 LEU A C 1
ATOM 709 O O . LEU A 1 89 ? 11.761 -1.755 -2.479 1.00 84.31 89 LEU A O 1
ATOM 713 N N . ASP A 1 90 ? 13.893 -2.103 -1.866 1.00 81.19 90 ASP A N 1
ATOM 714 C CA . ASP A 1 90 ? 14.350 -0.754 -2.171 1.00 81.19 90 ASP A CA 1
ATOM 715 C C . ASP A 1 90 ? 14.468 -0.579 -3.692 1.00 81.19 90 ASP A C 1
ATOM 717 O O . ASP A 1 90 ? 15.283 -1.242 -4.334 1.00 81.19 90 ASP A O 1
ATOM 721 N N . GLY A 1 91 ? 13.671 0.321 -4.271 1.00 73.38 91 GLY A N 1
ATOM 722 C CA . GLY A 1 91 ? 13.688 0.601 -5.708 1.00 73.38 91 GLY A CA 1
ATOM 723 C C . GLY A 1 91 ? 14.960 1.295 -6.204 1.00 73.38 91 GLY A C 1
ATOM 724 O O . GLY A 1 91 ? 15.158 1.393 -7.409 1.00 73.38 91 GLY A O 1
ATOM 725 N N . ARG A 1 92 ? 15.836 1.785 -5.324 1.00 72.25 92 ARG A N 1
ATOM 726 C CA . ARG A 1 92 ? 17.113 2.396 -5.713 1.00 72.25 92 ARG A CA 1
ATOM 727 C C . ARG A 1 92 ? 18.273 1.424 -5.557 1.00 72.25 92 ARG A C 1
ATOM 729 O O . ARG A 1 92 ? 19.075 1.279 -6.472 1.00 72.25 92 ARG A O 1
ATOM 736 N N . TYR A 1 93 ? 18.364 0.771 -4.402 1.00 76.56 93 TYR A N 1
ATOM 737 C CA . TYR A 1 93 ? 19.526 -0.056 -4.057 1.00 76.56 93 TYR A CA 1
ATOM 738 C C . TYR A 1 93 ? 19.271 -1.561 -4.156 1.00 76.56 93 TYR A C 1
ATOM 740 O O . TYR A 1 93 ? 20.212 -2.341 -4.080 1.00 76.56 93 TYR A O 1
ATOM 748 N N . GLY A 1 94 ? 18.018 -1.995 -4.298 1.00 76.88 94 GLY A N 1
ATOM 749 C CA . GLY A 1 94 ? 17.676 -3.416 -4.357 1.00 76.88 94 GLY A CA 1
ATOM 750 C C . GLY A 1 94 ? 17.704 -4.152 -3.030 1.00 76.88 94 GLY A C 1
ATOM 751 O O . GLY A 1 94 ? 17.487 -5.364 -2.996 1.00 76.88 94 GLY A O 1
ATOM 752 N N . ASN A 1 95 ? 17.943 -3.434 -1.934 1.00 81.25 95 ASN A N 1
ATOM 753 C CA . ASN A 1 95 ? 17.937 -4.003 -0.599 1.00 81.25 95 ASN A CA 1
ATOM 754 C C . ASN A 1 95 ? 16.569 -4.614 -0.300 1.00 81.25 95 ASN A C 1
ATOM 756 O O . ASN A 1 95 ? 15.534 -3.956 -0.420 1.00 81.25 95 ASN A O 1
ATOM 760 N N . LYS A 1 96 ? 16.579 -5.879 0.118 1.00 87.38 96 LYS A N 1
ATOM 761 C CA . LYS A 1 96 ? 15.401 -6.570 0.636 1.00 87.38 96 LYS A CA 1
ATOM 762 C C . LYS A 1 96 ? 15.396 -6.436 2.148 1.00 87.38 96 LYS A C 1
ATOM 764 O O . LYS A 1 96 ? 16.381 -6.783 2.794 1.00 87.38 96 LYS A O 1
ATOM 769 N N . TYR A 1 97 ? 14.300 -5.958 2.714 1.00 86.94 97 TYR A N 1
ATOM 770 C CA . TYR A 1 97 ? 14.158 -5.831 4.162 1.00 86.94 97 TYR A CA 1
ATOM 771 C C . TYR A 1 97 ? 12.747 -6.199 4.601 1.00 86.94 97 TYR A C 1
ATOM 773 O O . TYR A 1 97 ? 11.791 -6.103 3.833 1.00 86.94 97 TYR A O 1
ATOM 781 N N . LEU A 1 98 ? 12.613 -6.664 5.840 1.00 87.75 98 LEU A N 1
ATOM 782 C CA . LEU A 1 98 ? 11.304 -6.913 6.430 1.00 87.75 98 LEU A CA 1
ATOM 783 C C . LEU A 1 98 ? 10.694 -5.583 6.868 1.00 87.75 98 LEU A C 1
ATOM 785 O O . LEU A 1 98 ? 11.359 -4.749 7.483 1.00 87.75 98 LEU A O 1
ATOM 789 N N . MET A 1 99 ? 9.421 -5.389 6.551 1.00 85.06 99 MET A N 1
ATOM 790 C CA . MET A 1 99 ? 8.664 -4.248 7.031 1.00 85.06 99 MET A CA 1
ATOM 791 C C . MET A 1 99 ? 8.475 -4.361 8.541 1.00 85.06 99 MET A C 1
ATOM 793 O O . MET A 1 99 ? 7.972 -5.373 9.023 1.00 85.06 99 MET A O 1
ATOM 797 N N . ALA A 1 100 ? 8.842 -3.308 9.272 1.00 84.06 100 ALA A N 1
ATOM 798 C CA . ALA A 1 100 ? 8.732 -3.288 10.728 1.00 84.06 100 ALA A CA 1
ATOM 799 C C . ALA A 1 100 ? 7.275 -3.358 11.214 1.00 84.06 100 ALA A C 1
ATOM 801 O O . ALA A 1 100 ? 7.005 -4.004 12.218 1.00 84.06 100 ALA A O 1
ATOM 802 N N . ASN A 1 101 ? 6.349 -2.720 10.484 1.00 86.50 101 ASN A N 1
ATOM 803 C CA . ASN A 1 101 ? 4.957 -2.542 10.901 1.00 86.50 101 ASN A CA 1
ATOM 804 C C . ASN A 1 101 ? 3.956 -2.950 9.797 1.00 86.50 101 ASN A C 1
ATOM 806 O O . ASN A 1 101 ? 3.292 -2.085 9.212 1.00 86.50 101 ASN A O 1
ATOM 810 N N . PRO A 1 102 ? 3.887 -4.244 9.433 1.00 87.12 102 PRO A N 1
ATOM 811 C CA . PRO A 1 102 ? 3.115 -4.693 8.279 1.00 87.12 102 PRO A CA 1
ATOM 812 C C . PRO A 1 102 ? 1.598 -4.542 8.459 1.00 87.12 102 PRO A C 1
ATOM 814 O O . PRO A 1 102 ? 0.907 -4.234 7.489 1.00 87.12 102 PRO A O 1
ATOM 817 N N . GLU A 1 103 ? 1.065 -4.714 9.670 1.00 86.62 103 GLU A N 1
ATOM 818 C CA . GLU A 1 103 ? -0.380 -4.601 9.921 1.00 86.62 103 GLU A CA 1
ATOM 819 C C . GLU A 1 103 ? -0.810 -3.151 10.055 1.00 86.62 103 GLU A C 1
ATOM 821 O O . GLU A 1 103 ? -1.857 -2.780 9.526 1.00 86.62 103 GLU A O 1
ATOM 826 N N . THR A 1 104 ? 0.035 -2.303 10.654 1.00 87.56 104 THR A N 1
ATOM 827 C CA . THR A 1 104 ? -0.181 -0.851 10.581 1.00 87.56 104 THR A CA 1
ATOM 828 C C . THR A 1 104 ? -0.266 -0.401 9.130 1.00 87.56 104 THR A C 1
ATOM 830 O O . THR A 1 104 ? -1.203 0.310 8.776 1.00 87.56 104 THR A O 1
ATOM 833 N N . LEU A 1 105 ? 0.658 -0.842 8.266 1.00 89.12 105 LEU A N 1
ATOM 834 C CA . LEU A 1 105 ? 0.592 -0.467 6.858 1.00 89.12 105 LEU A CA 1
ATOM 835 C C . LEU A 1 105 ? -0.681 -0.999 6.193 1.00 89.12 105 LEU A C 1
ATOM 837 O O . LEU A 1 105 ? -1.358 -0.225 5.527 1.00 89.12 105 LEU A O 1
ATOM 841 N N . ARG A 1 106 ? -1.041 -2.275 6.377 1.00 89.56 106 ARG A N 1
ATOM 842 C CA . ARG A 1 106 ? -2.275 -2.841 5.797 1.00 89.56 106 ARG A CA 1
ATOM 843 C C . ARG A 1 106 ? -3.514 -2.049 6.197 1.00 89.56 106 ARG A C 1
ATOM 845 O O . ARG A 1 106 ? -4.339 -1.755 5.336 1.00 89.56 106 ARG A O 1
ATOM 852 N N . LEU A 1 107 ? -3.615 -1.680 7.472 1.00 88.50 107 LEU A N 1
ATOM 853 C CA . LEU A 1 107 ? -4.726 -0.885 7.982 1.00 88.50 107 LEU A CA 1
ATOM 854 C C . LEU A 1 107 ? -4.717 0.534 7.396 1.00 88.50 107 LEU A C 1
ATOM 856 O O . LEU A 1 107 ? -5.752 1.045 6.994 1.00 88.50 107 LEU A O 1
ATOM 860 N N . CYS A 1 108 ? -3.551 1.165 7.270 1.00 90.44 108 CYS A N 1
ATOM 861 C CA . CYS A 1 108 ? -3.431 2.449 6.584 1.00 90.44 108 CYS A CA 1
ATOM 862 C C . CYS A 1 108 ? -3.861 2.350 5.107 1.00 90.44 108 CYS A C 1
ATOM 864 O O . CYS A 1 108 ? -4.603 3.198 4.613 1.00 90.44 108 CYS A O 1
ATOM 866 N N . LEU A 1 109 ? -3.452 1.292 4.405 1.00 91.44 109 LEU A N 1
ATOM 867 C CA . LEU A 1 109 ? -3.769 1.081 2.992 1.00 91.44 109 LEU A CA 1
ATOM 868 C C . LEU A 1 109 ? -5.232 0.723 2.738 1.00 91.44 109 LEU A C 1
ATOM 870 O O . LEU A 1 109 ? -5.774 1.122 1.708 1.00 91.44 109 LEU A O 1
ATOM 874 N N . SER A 1 110 ? -5.895 0.016 3.659 1.00 91.19 110 SER A N 1
ATOM 875 C CA . SER A 1 110 ? -7.325 -0.287 3.517 1.00 91.19 110 SER A CA 1
ATOM 876 C C . SER A 1 110 ? -8.184 0.979 3.510 1.00 91.19 110 SER A C 1
ATOM 878 O O . SER A 1 110 ? -9.251 0.986 2.905 1.00 91.19 110 SER A O 1
ATOM 880 N N . THR A 1 111 ? -7.683 2.065 4.104 1.00 91.44 111 THR A N 1
ATOM 881 C CA . THR A 1 111 ? -8.377 3.359 4.197 1.00 91.44 111 THR A CA 1
ATOM 882 C C . THR A 1 111 ? -8.100 4.307 3.041 1.00 91.44 111 THR A C 1
AT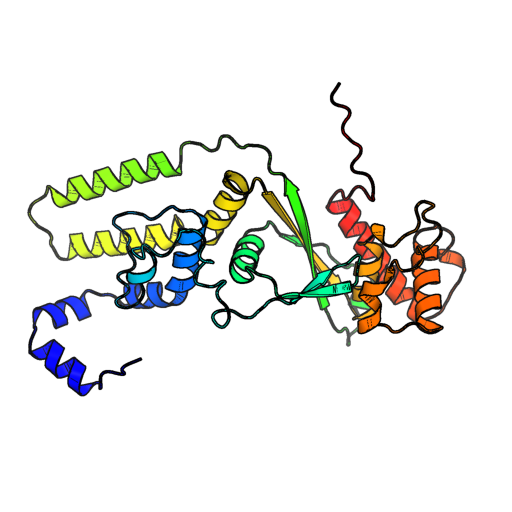OM 884 O O . THR A 1 111 ? -8.789 5.318 2.896 1.00 91.44 111 THR A O 1
ATOM 887 N N . ALA A 1 112 ? -7.072 4.022 2.238 1.00 93.75 112 ALA A N 1
ATOM 888 C CA . ALA A 1 112 ? -6.658 4.914 1.171 1.00 93.75 112 ALA A CA 1
ATOM 889 C C . ALA A 1 112 ? -7.723 4.933 0.054 1.00 93.75 112 ALA A C 1
ATOM 891 O O . ALA A 1 112 ? -8.137 3.860 -0.407 1.00 93.75 112 ALA A O 1
ATOM 892 N N . PRO A 1 113 ? -8.166 6.115 -0.421 1.00 94.69 113 PRO A N 1
ATOM 893 C CA . PRO A 1 113 ? -9.063 6.211 -1.563 1.00 94.69 113 PRO A CA 1
ATOM 894 C C . PRO A 1 113 ? -8.459 5.504 -2.776 1.00 94.69 113 PRO A C 1
ATOM 896 O O . PRO A 1 113 ? -7.290 5.695 -3.121 1.00 94.69 113 PRO A O 1
ATOM 899 N N . ARG A 1 114 ? -9.285 4.678 -3.425 1.00 96.44 114 ARG A N 1
ATOM 900 C CA . ARG A 1 114 ? -8.880 3.838 -4.553 1.00 96.44 114 ARG A CA 1
ATOM 901 C C . ARG A 1 114 ? -9.275 4.490 -5.867 1.00 96.44 114 ARG A C 1
ATOM 903 O O . ARG A 1 114 ? -10.458 4.622 -6.170 1.00 96.44 114 ARG A O 1
ATOM 910 N N . THR A 1 115 ? -8.285 4.839 -6.675 1.00 97.25 115 THR A N 1
ATOM 911 C CA . THR A 1 115 ? -8.471 5.288 -8.054 1.00 97.25 115 THR A CA 1
ATOM 912 C C . THR A 1 115 ? -8.160 4.132 -8.992 1.00 97.25 115 THR A C 1
ATOM 914 O O . THR A 1 115 ? -7.002 3.748 -9.158 1.00 97.25 115 THR A O 1
ATOM 917 N N . VAL A 1 116 ? -9.192 3.560 -9.610 1.00 97.50 116 VAL A N 1
ATOM 918 C CA . VAL A 1 116 ? -9.019 2.473 -10.580 1.00 97.50 116 VAL A CA 1
ATOM 919 C C . VAL A 1 116 ? -8.608 3.054 -11.933 1.00 97.50 116 VAL A C 1
ATOM 921 O O . VAL A 1 116 ? -9.303 3.896 -12.499 1.00 97.50 116 VAL A O 1
ATOM 924 N N . ILE A 1 117 ? -7.474 2.598 -12.460 1.00 96.62 117 ILE A N 1
ATOM 925 C CA . ILE A 1 117 ? -6.972 2.944 -13.790 1.00 96.62 117 ILE A CA 1
ATOM 926 C C . ILE A 1 117 ? -7.227 1.752 -14.703 1.00 96.62 117 ILE A C 1
ATOM 928 O O . ILE A 1 117 ? -6.534 0.730 -14.644 1.00 96.62 117 ILE A O 1
ATOM 932 N N . HIS A 1 118 ? -8.242 1.894 -15.552 1.00 96.25 118 HIS A N 1
ATOM 933 C CA . HIS A 1 118 ? -8.630 0.856 -16.495 1.00 96.25 118 HIS A CA 1
ATOM 934 C C . HIS A 1 118 ? -7.566 0.654 -17.574 1.00 96.25 118 HIS A C 1
ATOM 936 O O . HIS A 1 118 ? -7.135 1.588 -18.253 1.00 96.25 118 HIS A O 1
ATOM 942 N N . ASN A 1 119 ? -7.173 -0.604 -17.750 1.00 94.38 119 ASN A N 1
ATOM 943 C CA . ASN A 1 119 ? -6.278 -1.017 -18.812 1.00 94.38 119 ASN A CA 1
ATOM 944 C C . ASN A 1 119 ? -7.083 -1.350 -20.072 1.00 94.38 119 ASN A C 1
ATOM 946 O O . ASN A 1 119 ? -7.610 -2.450 -20.207 1.00 94.38 119 ASN A O 1
ATOM 950 N N . THR A 1 120 ? -7.186 -0.388 -20.984 1.00 93.75 120 THR A N 1
ATOM 951 C CA . THR A 1 120 ? -7.952 -0.508 -22.236 1.00 93.75 120 THR A CA 1
ATOM 952 C C . THR A 1 120 ? -7.180 -1.183 -23.372 1.00 93.75 120 THR A C 1
ATOM 954 O O . THR A 1 120 ? -7.684 -1.255 -24.489 1.00 93.75 120 THR A O 1
ATOM 957 N N . HIS A 1 121 ? -5.955 -1.649 -23.121 1.00 90.25 121 HIS A N 1
ATOM 958 C CA . HIS A 1 121 ? -5.091 -2.207 -24.155 1.00 90.25 121 HIS A CA 1
ATOM 959 C C . HIS A 1 121 ? -5.648 -3.541 -24.692 1.00 90.25 121 HIS A C 1
ATOM 961 O O . HIS A 1 121 ? -6.099 -4.391 -23.922 1.00 90.25 121 HIS A O 1
ATOM 967 N N . ASP A 1 122 ? -5.570 -3.769 -26.009 1.00 89.75 122 ASP A N 1
ATOM 968 C CA . ASP A 1 122 ? -6.218 -4.911 -26.685 1.00 89.75 122 ASP A CA 1
ATOM 969 C C . ASP A 1 122 ? -5.770 -6.285 -26.179 1.00 89.75 122 ASP A C 1
ATOM 971 O O . ASP A 1 122 ? -6.511 -7.260 -26.245 1.00 89.75 122 ASP A O 1
ATOM 975 N N . ASN A 1 123 ? -4.566 -6.385 -25.620 1.00 84.50 123 ASN A N 1
ATOM 976 C CA . ASN A 1 123 ? -4.096 -7.638 -25.033 1.00 84.50 123 ASN A CA 1
ATOM 977 C C . ASN A 1 123 ? -4.849 -8.054 -23.759 1.00 84.50 123 ASN A C 1
ATOM 979 O O . ASN A 1 123 ? -4.700 -9.203 -23.363 1.00 84.50 123 ASN A O 1
ATOM 983 N N . MET A 1 124 ? -5.652 -7.178 -23.145 1.00 91.06 124 MET A N 1
ATOM 984 C CA . MET A 1 124 ? -6.587 -7.552 -22.077 1.00 91.06 124 MET A CA 1
ATOM 985 C C . MET A 1 124 ? -7.810 -8.317 -22.609 1.00 91.06 124 MET A C 1
ATOM 987 O O . MET A 1 124 ? -8.512 -8.933 -21.819 1.00 91.06 124 MET A O 1
ATOM 991 N N . LYS A 1 125 ? -8.057 -8.305 -23.929 1.00 92.88 125 LYS A N 1
ATOM 992 C CA . LYS A 1 125 ? -9.204 -8.967 -24.577 1.00 92.88 125 LYS A CA 1
ATOM 993 C C . LYS A 1 125 ? -8.921 -10.409 -25.019 1.00 92.88 125 LYS A C 1
ATOM 995 O O . LYS A 1 125 ? -9.771 -11.014 -25.655 1.00 92.88 125 LYS A O 1
ATOM 1000 N N . ARG A 1 126 ? -7.718 -10.946 -24.775 1.00 89.88 126 ARG A N 1
ATOM 1001 C CA . ARG A 1 126 ? -7.378 -12.321 -25.184 1.00 89.88 126 ARG A CA 1
ATOM 1002 C C . ARG A 1 126 ? -8.002 -13.329 -24.214 1.00 89.88 126 ARG A C 1
ATOM 1004 O O . ARG A 1 126 ? -8.076 -13.066 -23.020 1.00 89.88 126 ARG A O 1
ATOM 1011 N N . ASP A 1 127 ? -8.339 -14.514 -24.706 1.00 89.75 127 ASP A N 1
ATOM 1012 C CA . ASP A 1 127 ? -9.019 -15.534 -23.892 1.00 89.75 127 ASP A CA 1
ATOM 1013 C C . ASP A 1 127 ? -8.134 -16.122 -22.774 1.00 89.75 127 ASP A C 1
ATOM 1015 O O . ASP A 1 127 ? -8.631 -16.559 -21.744 1.00 89.75 127 ASP A O 1
ATOM 1019 N N . ASN A 1 128 ? -6.804 -16.074 -22.933 1.00 89.69 128 ASN A N 1
ATOM 1020 C CA . ASN A 1 128 ? -5.832 -16.672 -22.005 1.00 89.69 128 ASN A CA 1
ATOM 1021 C C . ASN A 1 128 ? -4.980 -15.628 -21.256 1.00 89.69 128 ASN A C 1
ATOM 1023 O O . ASN A 1 128 ? -3.770 -15.803 -21.084 1.00 89.69 128 ASN A O 1
ATOM 1027 N N . VAL A 1 129 ? -5.568 -14.497 -20.852 1.00 90.44 129 VAL A N 1
ATOM 1028 C CA . VAL A 1 129 ? -4.822 -13.440 -20.145 1.00 90.44 129 VAL A CA 1
ATOM 1029 C C . VAL A 1 129 ? -4.619 -13.801 -18.680 1.00 90.44 129 VAL A C 1
ATOM 1031 O O . VAL A 1 129 ? -5.567 -13.997 -17.927 1.00 90.44 129 VAL A O 1
ATOM 1034 N N . CYS A 1 130 ? -3.361 -13.799 -18.244 1.00 91.88 130 CYS A N 1
ATOM 1035 C CA . CYS A 1 130 ? -3.028 -13.852 -16.828 1.00 91.88 130 CYS A CA 1
ATOM 1036 C C . CYS A 1 130 ? -3.064 -12.429 -16.253 1.00 91.88 130 CYS A C 1
ATOM 1038 O O . CYS A 1 130 ? -2.181 -11.617 -16.534 1.00 91.88 130 CYS A O 1
ATOM 1040 N N . ILE A 1 131 ? -4.108 -12.112 -15.488 1.00 93.81 131 ILE A N 1
ATOM 1041 C CA . ILE A 1 131 ? -4.318 -10.771 -14.937 1.00 93.81 131 ILE A CA 1
ATOM 1042 C C . ILE A 1 131 ? -3.534 -10.623 -13.632 1.00 93.81 131 ILE A C 1
ATOM 1044 O O . ILE A 1 131 ? -3.721 -11.387 -12.688 1.00 93.81 131 ILE A O 1
ATOM 1048 N N . TYR A 1 132 ? -2.685 -9.602 -13.573 1.00 95.62 132 TYR A N 1
ATOM 1049 C CA . TYR A 1 132 ? -1.963 -9.192 -12.373 1.00 95.62 132 TYR A CA 1
ATOM 1050 C C . TYR A 1 132 ? -2.488 -7.838 -11.909 1.00 95.62 132 TYR A C 1
ATOM 1052 O O . TYR A 1 132 ? -2.508 -6.888 -12.691 1.00 95.62 132 TYR A O 1
ATOM 1060 N N . THR A 1 133 ? -2.881 -7.737 -10.643 1.00 95.62 133 THR A N 1
ATOM 1061 C CA . THR A 1 133 ? -3.267 -6.463 -10.027 1.00 95.62 133 THR A CA 1
ATOM 1062 C C . THR A 1 133 ? -2.024 -5.746 -9.518 1.00 95.62 133 THR A C 1
ATOM 1064 O O . THR A 1 133 ? -1.213 -6.330 -8.801 1.00 95.62 133 THR A O 1
ATOM 1067 N N . LEU A 1 134 ? -1.879 -4.481 -9.896 1.00 95.06 134 LEU A N 1
ATOM 1068 C CA . LEU A 1 134 ? -0.851 -3.576 -9.410 1.00 95.06 134 LEU A CA 1
ATOM 1069 C C . LEU A 1 134 ? -1.516 -2.474 -8.588 1.00 95.06 134 LEU A C 1
ATOM 1071 O O . LEU A 1 134 ? -2.403 -1.778 -9.082 1.00 95.06 134 LEU A O 1
ATOM 1075 N N . GLU A 1 135 ? -1.041 -2.298 -7.361 1.00 95.56 135 GLU A N 1
ATOM 1076 C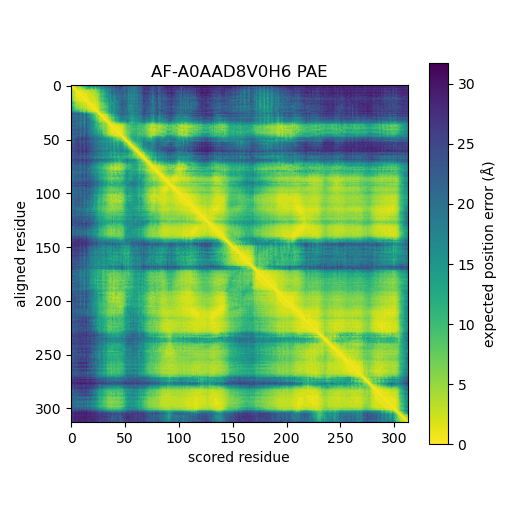 CA . GLU A 1 135 ? -1.431 -1.206 -6.475 1.00 95.56 135 GLU A CA 1
ATOM 1077 C C . GLU A 1 135 ? -0.234 -0.265 -6.309 1.00 95.56 135 GLU A C 1
ATOM 1079 O O . GLU A 1 135 ? 0.833 -0.669 -5.846 1.00 95.56 135 GLU A O 1
ATOM 1084 N N . VAL A 1 136 ? -0.396 0.989 -6.728 1.00 94.00 136 VAL A N 1
ATOM 1085 C CA . VAL A 1 136 ? 0.602 2.049 -6.565 1.00 94.00 136 VAL A CA 1
ATOM 1086 C C . VAL A 1 136 ? 0.102 3.005 -5.502 1.00 94.00 136 VAL A C 1
ATOM 1088 O O . VAL A 1 136 ? -0.978 3.575 -5.628 1.00 94.00 136 VAL A O 1
ATOM 1091 N N . ILE A 1 137 ? 0.893 3.182 -4.452 1.00 93.75 137 ILE A N 1
ATOM 1092 C CA . ILE A 1 137 ? 0.523 4.010 -3.309 1.00 93.75 137 ILE A CA 1
ATOM 1093 C C . ILE A 1 137 ? 1.334 5.294 -3.377 1.00 93.75 137 ILE A C 1
ATOM 1095 O O . ILE A 1 137 ? 2.561 5.277 -3.271 1.00 93.75 137 ILE A O 1
ATOM 1099 N N . GLN A 1 138 ? 0.640 6.410 -3.547 1.00 93.44 138 GLN A N 1
ATOM 1100 C CA . GLN A 1 138 ? 1.228 7.731 -3.465 1.00 93.44 138 GLN A CA 1
ATOM 1101 C C . GLN A 1 138 ? 1.133 8.228 -2.026 1.00 93.44 138 GLN A C 1
ATOM 1103 O O . GLN A 1 138 ? 0.046 8.358 -1.463 1.00 93.44 138 GLN A O 1
ATOM 1108 N N . VAL A 1 139 ? 2.290 8.517 -1.437 1.00 92.12 139 VAL A N 1
ATOM 1109 C CA . VAL A 1 139 ? 2.385 9.092 -0.096 1.00 92.12 139 VAL A CA 1
ATOM 1110 C C . VAL A 1 139 ? 2.512 10.604 -0.229 1.00 92.12 139 VAL A C 1
ATOM 1112 O O . VAL A 1 139 ? 3.512 11.116 -0.730 1.00 92.12 139 VAL A O 1
ATOM 1115 N N . LEU A 1 140 ? 1.494 11.323 0.226 1.00 91.38 140 LEU A N 1
ATOM 1116 C CA . LEU A 1 140 ? 1.433 12.779 0.233 1.00 91.38 140 LEU A CA 1
ATOM 1117 C C . LEU A 1 140 ? 1.531 13.298 1.666 1.00 91.38 140 LEU A C 1
ATOM 1119 O O . LEU A 1 140 ? 1.107 12.636 2.615 1.00 91.38 140 LEU A O 1
ATOM 1123 N N . ARG A 1 141 ? 2.048 14.517 1.842 1.00 90.81 141 ARG A N 1
ATOM 1124 C CA . ARG A 1 141 ? 1.904 15.223 3.120 1.00 90.81 141 ARG A CA 1
ATOM 1125 C C . ARG A 1 141 ? 0.496 15.799 3.203 1.00 90.81 141 ARG A C 1
ATOM 1127 O O . ARG A 1 141 ? 0.074 16.535 2.315 1.00 90.81 141 ARG A O 1
ATOM 1134 N N . ALA A 1 142 ? -0.220 15.471 4.271 1.00 87.88 142 ALA A N 1
ATOM 1135 C CA . ALA A 1 142 ? -1.510 16.079 4.547 1.00 87.88 142 ALA A CA 1
ATOM 1136 C C . ALA A 1 142 ? -1.300 17.529 5.005 1.00 87.88 142 ALA A C 1
ATOM 1138 O O . ALA A 1 142 ? -0.474 17.800 5.883 1.00 87.88 142 ALA A O 1
ATOM 1139 N N . ALA A 1 143 ? -2.061 18.462 4.428 1.00 83.69 143 ALA A N 1
ATOM 1140 C CA . ALA A 1 143 ? -2.208 19.787 5.016 1.00 83.69 143 ALA A CA 1
ATOM 1141 C C . ALA A 1 143 ? -2.850 19.636 6.403 1.00 83.69 143 ALA A C 1
ATOM 1143 O O . ALA A 1 143 ? -3.686 18.755 6.608 1.00 83.69 143 ALA A O 1
ATOM 1144 N N . LEU A 1 144 ? -2.453 20.481 7.358 1.00 73.38 144 LEU A N 1
ATOM 1145 C CA . LEU A 1 144 ? -3.055 20.506 8.690 1.00 73.38 144 LEU A CA 1
ATOM 1146 C C . LEU A 1 144 ? -4.550 20.809 8.547 1.00 73.38 144 LEU A C 1
ATOM 1148 O O . LEU A 1 144 ? -4.933 21.962 8.371 1.00 73.38 144 LEU A O 1
ATOM 1152 N N . SER A 1 145 ? -5.399 19.783 8.605 1.00 65.75 145 SER A N 1
ATOM 1153 C CA . SER A 1 145 ? -6.835 20.006 8.679 1.00 65.75 145 SER A CA 1
ATOM 1154 C C . SER A 1 145 ? -7.202 20.274 10.132 1.00 65.75 145 SER A C 1
ATOM 1156 O O . SER A 1 145 ? -6.969 19.457 11.026 1.00 65.75 145 SER A O 1
ATOM 1158 N N . THR A 1 146 ? -7.809 21.430 10.377 1.00 62.94 146 THR A N 1
ATOM 1159 C CA . THR A 1 146 ? -8.403 21.787 11.669 1.00 62.94 146 THR A CA 1
ATOM 1160 C C . THR A 1 146 ? -9.716 21.022 11.860 1.00 62.94 146 THR A C 1
ATOM 1162 O O . THR A 1 146 ? -10.768 21.604 12.093 1.00 62.94 146 THR A O 1
ATOM 1165 N N . THR A 1 147 ? -9.700 19.692 11.757 1.00 57.19 147 THR A N 1
ATOM 1166 C CA . THR A 1 147 ? -10.834 18.843 12.156 1.00 57.19 147 THR A CA 1
ATOM 1167 C C . THR A 1 147 ? -10.741 18.591 13.653 1.00 57.19 147 THR A C 1
ATOM 1169 O O . THR A 1 147 ? -10.455 17.502 14.151 1.00 57.19 147 THR A O 1
ATOM 1172 N N . ARG A 1 148 ? -10.957 19.667 14.402 1.00 56.16 148 ARG A N 1
ATOM 1173 C CA . ARG A 1 148 ? -11.201 19.639 15.837 1.00 56.16 148 ARG A CA 1
ATOM 1174 C C . ARG A 1 148 ? -12.713 19.782 15.982 1.00 56.16 148 ARG A C 1
ATOM 1176 O O . ARG A 1 148 ? -13.245 20.736 15.434 1.00 56.16 148 ARG A O 1
ATOM 1183 N N . ASN A 1 149 ? -13.383 18.794 16.591 1.00 57.94 149 ASN A N 1
ATOM 1184 C CA . ASN A 1 149 ? -14.628 18.913 17.387 1.00 57.94 149 ASN A CA 1
ATOM 1185 C C . ASN A 1 149 ? -15.519 17.659 17.350 1.00 57.94 149 ASN A C 1
ATOM 1187 O O . ASN A 1 149 ? -16.207 17.409 18.328 1.00 57.94 149 ASN A O 1
ATOM 1191 N N . MET A 1 150 ? -15.486 16.811 16.315 1.00 57.62 150 MET A N 1
ATOM 1192 C CA . MET A 1 150 ? -16.497 15.740 16.218 1.00 57.62 150 MET A CA 1
ATOM 1193 C C . MET A 1 150 ? -16.315 14.618 17.260 1.00 57.62 150 MET A C 1
ATOM 1195 O O . MET A 1 150 ? -17.255 14.287 17.974 1.00 57.62 150 MET A O 1
ATOM 1199 N N . LEU A 1 151 ? -15.093 14.098 17.433 1.00 60.78 151 LEU A N 1
ATOM 1200 C CA . LEU A 1 151 ? -14.814 13.046 18.426 1.00 60.78 151 LEU A CA 1
ATOM 1201 C C . LEU A 1 151 ? -14.921 13.543 19.874 1.00 60.78 151 LEU A C 1
ATOM 1203 O O . LEU A 1 151 ? -15.346 12.797 20.749 1.00 60.78 151 LEU A O 1
ATOM 1207 N N . LEU A 1 152 ? -14.564 14.808 20.122 1.00 63.56 152 LEU A N 1
ATOM 1208 C CA . LEU A 1 152 ? -14.673 15.407 21.453 1.00 63.56 152 LEU A CA 1
ATOM 1209 C C . LEU A 1 152 ? -16.145 15.622 21.835 1.00 63.56 152 LEU A C 1
ATOM 1211 O O . LEU A 1 152 ? -16.535 15.280 22.946 1.00 63.56 152 LEU A O 1
ATOM 1215 N N . ASN A 1 153 ? -16.960 16.113 20.894 1.00 61.94 153 ASN A N 1
ATOM 1216 C CA . ASN A 1 153 ? -18.396 16.321 21.097 1.00 61.94 153 ASN A CA 1
ATOM 1217 C C . ASN A 1 153 ? -19.151 14.998 21.251 1.00 61.94 153 ASN A C 1
ATOM 1219 O O . ASN A 1 153 ? -20.121 14.908 21.993 1.00 61.94 153 ASN A O 1
ATOM 1223 N N . MET A 1 154 ? -18.711 13.950 20.562 1.00 65.38 154 MET A N 1
ATOM 1224 C CA . MET A 1 154 ? -19.334 12.643 20.700 1.00 65.38 154 MET A CA 1
ATOM 1225 C C . MET A 1 154 ? -18.953 11.964 22.019 1.00 65.38 154 MET A C 1
ATOM 1227 O O . MET A 1 154 ? -19.816 11.375 22.665 1.00 65.38 154 MET A O 1
ATOM 1231 N N . TYR A 1 155 ? -17.691 12.094 22.451 1.00 66.25 155 TYR A N 1
ATOM 1232 C CA . TYR A 1 155 ? -17.259 11.628 23.768 1.00 66.25 155 TYR A CA 1
ATOM 1233 C C . TYR A 1 155 ? -18.108 12.269 24.868 1.00 66.25 155 TYR A C 1
ATOM 1235 O O . TYR A 1 155 ? -18.679 11.545 25.673 1.00 66.25 155 TYR A O 1
ATOM 1243 N N . THR A 1 156 ? -18.285 13.595 24.855 1.00 68.69 156 THR A N 1
ATOM 1244 C CA . THR A 1 156 ? -19.077 14.289 25.883 1.00 68.69 156 THR A CA 1
ATOM 1245 C C . THR A 1 156 ? -20.537 13.838 25.920 1.00 68.69 156 THR A C 1
ATOM 1247 O O . THR A 1 156 ? -21.051 13.586 27.010 1.00 68.69 156 THR A O 1
ATOM 1250 N N . ILE A 1 157 ? -21.199 13.669 24.770 1.00 72.62 157 ILE A N 1
ATOM 1251 C CA . ILE A 1 157 ? -22.588 13.170 24.718 1.00 72.62 157 ILE A CA 1
ATOM 1252 C C . ILE A 1 157 ? -22.682 11.765 25.332 1.00 72.62 157 ILE A C 1
ATOM 1254 O O . ILE A 1 157 ? -23.566 11.497 26.148 1.00 72.62 157 ILE A O 1
ATOM 1258 N N . TYR A 1 158 ? -21.738 10.886 24.997 1.00 64.75 158 TYR A N 1
ATOM 1259 C CA . TYR A 1 158 ? -21.744 9.502 25.463 1.00 64.75 158 TYR A CA 1
ATOM 1260 C C . TYR A 1 158 ? -21.474 9.392 26.974 1.00 64.75 158 TYR A C 1
ATOM 1262 O O . TYR A 1 158 ? -22.162 8.642 27.668 1.00 64.75 158 TYR A O 1
ATOM 1270 N N . THR A 1 159 ? -20.544 10.194 27.515 1.00 65.88 159 THR A N 1
ATOM 1271 C CA . THR A 1 159 ? -20.253 10.22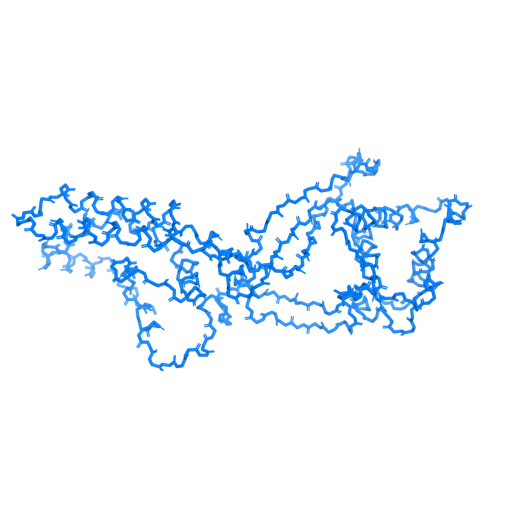5 28.965 1.00 65.88 159 THR A CA 1
ATOM 1272 C C . THR A 1 159 ? -21.461 10.695 29.752 1.00 65.88 159 THR A C 1
ATOM 1274 O O . THR A 1 159 ? -21.776 10.142 30.803 1.00 65.88 159 THR A O 1
ATOM 1277 N N . SER A 1 160 ? -22.165 11.691 29.214 1.00 70.06 160 SER A N 1
ATOM 1278 C CA . SER A 1 160 ? -23.362 12.262 29.831 1.00 70.06 160 SER A CA 1
ATOM 1279 C C . SER A 1 160 ? -24.481 11.225 29.937 1.00 70.06 160 SER A C 1
ATOM 1281 O O . SER A 1 160 ? -25.095 11.087 30.993 1.00 70.06 160 SER A O 1
ATOM 1283 N N . ALA A 1 161 ? -24.708 10.451 28.869 1.00 68.69 161 ALA A N 1
ATOM 1284 C CA . ALA A 1 161 ? -25.722 9.400 28.845 1.00 68.69 161 ALA A CA 1
ATOM 1285 C C . ALA A 1 161 ? -25.396 8.250 29.815 1.00 68.69 161 ALA A C 1
ATOM 1287 O O . ALA A 1 161 ? -26.286 7.772 30.517 1.00 68.69 161 ALA A O 1
ATOM 1288 N N . ALA A 1 162 ? -24.126 7.839 29.902 1.00 64.75 162 ALA A N 1
ATOM 1289 C CA . ALA A 1 162 ? -23.691 6.777 30.812 1.00 64.75 162 ALA A CA 1
ATOM 1290 C C . ALA A 1 162 ? -23.848 7.179 32.286 1.00 64.75 162 ALA A C 1
ATOM 1292 O O . ALA A 1 162 ? -24.355 6.400 33.093 1.00 64.75 162 ALA A O 1
ATOM 1293 N N . ILE A 1 163 ? -23.477 8.418 32.625 1.00 69.12 163 ILE A N 1
ATOM 1294 C CA . ILE A 1 163 ? -23.670 8.976 33.971 1.00 69.12 163 ILE A CA 1
ATOM 1295 C C . ILE A 1 163 ? -25.166 9.086 34.294 1.00 69.12 163 ILE A C 1
ATOM 1297 O O . ILE A 1 163 ? -25.582 8.702 35.387 1.00 69.12 163 ILE A O 1
ATOM 1301 N N . GLY A 1 164 ? -25.982 9.549 33.340 1.00 68.38 164 GLY A N 1
ATOM 1302 C CA . GLY A 1 164 ? -27.436 9.629 33.495 1.00 68.38 164 GLY A CA 1
ATOM 1303 C C . GLY A 1 164 ? -28.079 8.266 33.759 1.00 68.38 164 GLY A C 1
ATOM 1304 O O . GLY A 1 164 ? -28.883 8.137 34.677 1.00 68.38 164 GLY A O 1
ATOM 1305 N N . ALA A 1 165 ? -27.674 7.229 33.023 1.00 64.81 165 ALA A N 1
ATOM 1306 C CA . ALA A 1 165 ? -28.171 5.870 33.228 1.00 64.81 165 ALA A CA 1
ATOM 1307 C C . ALA A 1 165 ? -27.697 5.255 34.557 1.00 64.81 165 ALA A C 1
ATOM 1309 O O . ALA A 1 165 ? -28.472 4.584 35.231 1.00 64.81 165 ALA A O 1
ATOM 1310 N N . ALA A 1 166 ? -26.451 5.510 34.974 1.00 62.34 166 ALA A N 1
ATOM 1311 C CA . ALA A 1 166 ? -25.929 5.034 36.258 1.00 62.34 166 ALA A CA 1
ATOM 1312 C C . ALA A 1 166 ? -26.619 5.692 37.469 1.00 62.34 166 ALA A C 1
ATOM 1314 O O . ALA A 1 166 ? -26.700 5.085 38.537 1.00 62.34 166 ALA A O 1
ATOM 1315 N N . ALA A 1 167 ? -27.126 6.919 37.309 1.00 66.94 167 ALA A N 1
ATOM 1316 C CA . ALA A 1 167 ? -27.845 7.637 38.358 1.00 66.94 167 ALA A CA 1
ATOM 1317 C C . ALA A 1 167 ? -29.265 7.090 38.608 1.00 66.94 167 ALA A C 1
ATOM 1319 O O . ALA A 1 167 ? -29.806 7.264 39.703 1.00 66.94 167 ALA A O 1
ATOM 1320 N N . ILE A 1 168 ? -29.868 6.408 37.629 1.00 70.19 168 ILE A N 1
ATOM 1321 C CA . ILE A 1 168 ? -31.198 5.808 37.763 1.00 70.19 168 ILE A CA 1
ATOM 1322 C C . ILE A 1 168 ? -31.025 4.428 38.415 1.00 70.19 168 ILE A C 1
ATOM 1324 O O . ILE A 1 168 ? -30.566 3.470 37.798 1.00 70.19 168 ILE A O 1
ATOM 1328 N N . LYS A 1 169 ? -31.348 4.328 39.711 1.00 53.06 169 LYS A N 1
ATOM 1329 C CA . LYS A 1 169 ? -31.290 3.075 40.483 1.00 53.06 169 LYS A CA 1
ATOM 1330 C C . LYS A 1 169 ? -32.316 2.065 39.950 1.00 53.06 169 LYS A C 1
ATOM 1332 O O . LYS A 1 169 ? -33.453 2.034 40.406 1.00 53.06 169 LYS A O 1
ATOM 1337 N N . GLY A 1 170 ? -31.888 1.233 39.006 1.00 61.72 170 GLY A N 1
ATOM 1338 C CA . GLY A 1 170 ? -32.662 0.118 38.465 1.00 61.72 170 GLY A CA 1
ATOM 1339 C C . GLY A 1 170 ? -32.133 -0.290 37.098 1.00 61.72 170 GLY A C 1
ATOM 1340 O O . GLY A 1 170 ? -32.619 0.196 36.086 1.00 61.72 170 GLY A O 1
ATOM 1341 N N . TRP A 1 171 ? -31.119 -1.156 37.062 1.00 62.09 171 TRP A N 1
ATOM 1342 C CA . TRP A 1 171 ? -30.708 -1.787 35.810 1.00 62.09 171 TRP A CA 1
ATOM 1343 C C . TRP A 1 171 ? -31.585 -3.012 35.601 1.00 62.09 171 TRP A C 1
ATOM 1345 O O . TRP A 1 171 ? -31.331 -4.073 36.168 1.00 62.09 171 TRP A O 1
ATOM 1355 N N . ASP A 1 172 ? -32.649 -2.848 34.825 1.00 74.19 172 ASP A N 1
ATOM 1356 C CA . ASP A 1 172 ? -33.319 -3.998 34.246 1.00 74.19 172 ASP A CA 1
ATOM 1357 C C . ASP A 1 172 ? -32.454 -4.592 33.117 1.00 74.19 172 ASP A C 1
ATOM 1359 O O . ASP A 1 172 ? -31.488 -3.990 32.628 1.00 74.19 172 ASP A O 1
ATOM 1363 N N . ALA A 1 173 ? -32.781 -5.816 32.704 1.00 66.00 173 ALA A N 1
ATOM 1364 C CA . ALA A 1 173 ? -32.083 -6.483 31.608 1.00 66.00 173 ALA A CA 1
ATOM 1365 C C . ALA A 1 173 ? -32.125 -5.658 30.304 1.00 66.00 173 ALA A C 1
ATOM 1367 O O . ALA A 1 173 ? -31.200 -5.744 29.496 1.00 66.00 173 ALA A O 1
ATOM 1368 N N . TYR A 1 174 ? -33.153 -4.820 30.120 1.00 69.38 174 TYR A N 1
ATOM 1369 C CA . TYR A 1 174 ? -33.282 -3.924 28.972 1.00 69.38 174 TYR A CA 1
ATOM 1370 C C . TYR A 1 174 ? -32.230 -2.813 28.978 1.00 69.38 174 TYR A C 1
ATOM 1372 O O . TYR A 1 174 ? -31.646 -2.543 27.929 1.00 69.38 174 TYR A O 1
ATOM 1380 N N . GLY A 1 175 ? -31.921 -2.221 30.133 1.00 75.44 175 GLY A N 1
ATOM 1381 C CA . GLY A 1 175 ? -30.841 -1.247 30.279 1.00 75.44 175 GLY A CA 1
ATOM 1382 C C . GLY A 1 175 ? -29.478 -1.842 29.924 1.00 75.44 175 GLY A C 1
ATOM 1383 O O . GLY A 1 175 ? -28.737 -1.260 29.130 1.00 75.44 175 GLY A O 1
ATOM 1384 N N . ILE A 1 176 ? -29.172 -3.042 30.433 1.00 72.00 176 ILE A N 1
ATOM 1385 C CA . ILE A 1 176 ? -27.933 -3.764 30.087 1.00 72.00 176 ILE A CA 1
ATOM 1386 C C . ILE A 1 176 ? -27.881 -4.048 28.580 1.00 72.00 176 ILE A C 1
ATOM 1388 O O . ILE A 1 176 ? -26.886 -3.735 27.922 1.00 72.00 176 ILE A O 1
ATOM 1392 N N . ALA A 1 177 ? -28.958 -4.604 28.018 1.00 67.62 177 ALA A N 1
ATOM 1393 C CA . ALA A 1 177 ? -29.035 -4.946 26.602 1.00 67.62 177 ALA A CA 1
ATOM 1394 C C . ALA A 1 177 ? -28.890 -3.712 25.699 1.00 67.62 177 ALA A C 1
ATOM 1396 O O . ALA A 1 177 ? -28.133 -3.752 24.729 1.00 67.62 177 ALA A O 1
ATOM 1397 N N . PHE A 1 178 ? -29.548 -2.600 26.040 1.00 77.00 178 PHE A N 1
ATOM 1398 C CA . PHE A 1 178 ? -29.412 -1.330 25.330 1.00 77.00 178 PHE A CA 1
ATOM 1399 C C . PHE A 1 178 ? -27.957 -0.857 25.305 1.00 77.00 178 PHE A C 1
ATOM 1401 O O . PHE A 1 178 ? -27.443 -0.533 24.235 1.00 77.00 178 PHE A O 1
ATOM 1408 N N . TRP A 1 179 ? -27.265 -0.869 26.448 1.00 74.81 179 TRP A N 1
ATOM 1409 C CA . TRP A 1 179 ? -25.863 -0.451 26.522 1.00 74.81 179 TRP A CA 1
ATOM 1410 C C . TRP A 1 179 ? -24.933 -1.353 25.718 1.00 74.81 179 TRP A C 1
ATOM 1412 O O . TRP A 1 179 ? -24.030 -0.851 25.050 1.00 74.81 179 TRP A O 1
ATOM 1422 N N . ILE A 1 180 ? -25.166 -2.665 25.728 1.00 71.25 180 ILE A N 1
ATOM 1423 C CA . ILE A 1 180 ? -24.403 -3.601 24.899 1.00 71.25 180 ILE A CA 1
ATOM 1424 C C . ILE A 1 180 ? -24.625 -3.296 23.413 1.00 71.25 180 ILE A C 1
ATOM 1426 O O . ILE A 1 180 ? -23.651 -3.134 22.676 1.00 71.25 180 ILE A O 1
ATOM 1430 N N . VAL A 1 181 ? -25.881 -3.159 22.974 1.00 73.62 181 VAL A N 1
ATOM 1431 C CA . VAL A 1 181 ? -26.222 -2.814 21.582 1.00 73.62 181 VAL A CA 1
ATOM 1432 C C . VAL A 1 181 ? -25.602 -1.478 21.184 1.00 73.62 181 VAL A C 1
ATOM 1434 O O . VAL A 1 181 ? -25.026 -1.373 20.102 1.00 73.62 181 VAL A O 1
ATOM 1437 N N . LEU A 1 182 ? -25.651 -0.477 22.061 1.00 76.94 182 LEU A N 1
ATOM 1438 C CA . LEU A 1 182 ? -25.051 0.828 21.818 1.00 76.94 182 LEU A CA 1
ATOM 1439 C C . LEU A 1 182 ? -23.525 0.737 21.707 1.00 76.94 182 LEU A C 1
ATOM 1441 O O . LEU A 1 182 ? -22.954 1.326 20.792 1.00 76.94 182 LEU A O 1
ATOM 1445 N N . CYS A 1 183 ? -22.856 -0.026 22.573 1.00 71.69 183 CYS A N 1
ATOM 1446 C CA . CYS A 1 183 ? -21.413 -0.258 22.495 1.00 71.69 183 CYS A CA 1
ATOM 1447 C C . CYS A 1 183 ? -21.019 -0.977 21.198 1.00 71.69 183 CYS A C 1
ATOM 1449 O O . CYS A 1 183 ? -20.040 -0.583 20.564 1.00 71.69 183 CYS A O 1
ATOM 1451 N N . ILE A 1 184 ? -21.792 -1.977 20.764 1.00 71.19 184 ILE A N 1
ATOM 1452 C CA . ILE A 1 184 ? -21.578 -2.672 19.485 1.00 71.19 184 ILE A CA 1
ATOM 1453 C C . ILE A 1 184 ? -21.770 -1.702 18.324 1.00 71.19 184 ILE A C 1
ATOM 1455 O O . ILE A 1 184 ? -20.904 -1.605 17.456 1.00 71.19 184 ILE A O 1
ATOM 1459 N N . ALA A 1 185 ? -22.878 -0.959 18.316 1.00 76.19 185 ALA A N 1
ATOM 1460 C CA . ALA A 1 185 ? -23.176 0.014 17.275 1.00 76.19 185 ALA A CA 1
ATOM 1461 C C . ALA A 1 185 ? -22.083 1.089 17.208 1.00 76.19 185 ALA A C 1
ATOM 1463 O O . ALA A 1 185 ? -21.593 1.422 16.134 1.00 76.19 185 ALA A O 1
ATOM 1464 N N . THR A 1 186 ? -21.623 1.573 18.355 1.00 73.12 186 THR A N 1
ATOM 1465 C CA . THR A 1 186 ? -20.563 2.577 18.438 1.00 73.12 186 THR A CA 1
ATOM 1466 C C . THR A 1 186 ? -19.230 2.002 17.953 1.00 73.12 186 THR A C 1
ATOM 1468 O O . THR A 1 186 ? -18.584 2.585 17.089 1.00 73.12 186 THR A O 1
ATOM 1471 N N . ASN A 1 187 ? -18.818 0.816 18.398 1.00 71.12 187 ASN A N 1
ATOM 1472 C CA . ASN A 1 187 ? -17.583 0.207 17.895 1.00 71.12 187 ASN A CA 1
ATOM 1473 C C . ASN A 1 187 ? -17.638 -0.113 16.394 1.00 71.12 187 ASN A C 1
ATOM 1475 O O . ASN A 1 187 ? -16.637 0.042 15.702 1.00 71.12 187 ASN A O 1
ATOM 1479 N N . THR A 1 188 ? -18.799 -0.520 15.885 1.00 72.75 188 THR A N 1
ATOM 1480 C CA . THR A 1 188 ? -18.960 -0.938 14.486 1.00 72.75 188 THR A CA 1
ATOM 1481 C C . THR A 1 188 ? -19.074 0.254 13.539 1.00 72.75 188 THR A C 1
ATOM 1483 O O . THR A 1 188 ? -18.399 0.298 12.515 1.00 72.75 188 THR A O 1
ATOM 1486 N N . TYR A 1 189 ? -19.914 1.235 13.874 1.00 77.25 189 TYR A N 1
ATOM 1487 C CA . TYR A 1 189 ? -20.250 2.338 12.971 1.00 77.25 189 TYR A CA 1
ATOM 1488 C C . TYR A 1 189 ? -19.447 3.607 13.245 1.00 77.25 189 TYR A C 1
ATOM 1490 O O . TYR A 1 189 ? -19.188 4.382 12.327 1.00 77.25 189 TYR A O 1
ATOM 1498 N N . VAL A 1 190 ? -19.040 3.830 14.494 1.00 76.19 190 VAL A N 1
ATOM 1499 C CA . VAL A 1 190 ? -18.362 5.065 14.896 1.00 76.19 190 VAL A CA 1
ATOM 1500 C C . VAL A 1 190 ? -16.848 4.876 14.941 1.00 76.19 190 VAL A C 1
ATOM 1502 O O . VAL A 1 190 ? -16.108 5.690 14.390 1.00 76.19 190 VAL A O 1
ATOM 1505 N N . PHE A 1 191 ? -16.378 3.786 15.550 1.00 72.69 191 PHE A N 1
ATOM 1506 C CA . PHE A 1 191 ? -14.953 3.470 15.688 1.00 72.69 191 PHE A CA 1
ATOM 1507 C C . PHE A 1 191 ? -14.503 2.379 14.720 1.00 72.69 191 PHE A C 1
ATOM 1509 O O . PHE A 1 191 ? -13.761 1.476 15.103 1.00 72.69 191 PHE A O 1
ATOM 1516 N N . ASN A 1 192 ? -14.914 2.481 13.452 1.00 81.19 192 ASN A N 1
ATOM 1517 C CA . ASN A 1 192 ? -14.347 1.625 12.416 1.00 81.19 192 ASN A CA 1
ATOM 1518 C C . ASN A 1 192 ? -12.802 1.781 12.439 1.00 81.19 192 ASN A C 1
ATOM 1520 O O . ASN A 1 192 ? -12.317 2.915 12.316 1.00 81.19 192 ASN A O 1
ATOM 1524 N N . PRO A 1 193 ? -12.030 0.684 12.610 1.00 79.94 193 PRO A N 1
ATOM 1525 C CA . PRO A 1 193 ? -10.565 0.683 12.577 1.00 79.94 193 PRO A CA 1
ATOM 1526 C C . PRO A 1 193 ? -9.973 1.486 11.420 1.00 79.94 193 PRO A C 1
ATOM 1528 O O . PRO A 1 193 ? -8.979 2.194 11.582 1.00 79.94 193 PRO A O 1
ATOM 1531 N N . GLU A 1 194 ? -10.635 1.426 10.269 1.00 84.88 194 GLU A N 1
ATOM 1532 C CA . GLU A 1 194 ? -10.273 2.149 9.058 1.00 84.88 194 GLU A CA 1
ATOM 1533 C C . GLU A 1 194 ? -10.347 3.670 9.274 1.00 84.88 194 GLU A C 1
ATOM 1535 O O . GLU A 1 194 ? -9.377 4.402 9.069 1.00 84.88 194 GLU A O 1
ATOM 1540 N N . ASN A 1 195 ? -11.465 4.167 9.798 1.00 84.12 195 ASN A N 1
ATOM 1541 C CA . ASN A 1 195 ? -11.614 5.591 10.102 1.00 84.12 195 ASN A CA 1
ATOM 1542 C C . ASN A 1 195 ? -10.593 6.045 11.154 1.00 84.12 195 ASN A C 1
ATOM 1544 O O . ASN A 1 195 ? -10.038 7.141 11.046 1.00 84.12 195 ASN A O 1
ATOM 1548 N N . GLY A 1 196 ? -10.307 5.190 12.142 1.00 84.50 196 GLY A N 1
ATOM 1549 C CA . GLY A 1 196 ? -9.298 5.448 13.168 1.00 84.50 196 GLY A CA 1
ATOM 1550 C C . GLY A 1 196 ? -7.886 5.584 12.594 1.00 84.50 196 GLY A C 1
ATOM 1551 O O . GLY A 1 196 ? -7.198 6.564 12.887 1.00 84.50 196 GLY A O 1
ATOM 1552 N N . ALA A 1 197 ? -7.467 4.647 11.742 1.00 86.50 197 ALA A N 1
ATOM 1553 C CA . ALA A 1 197 ? -6.157 4.681 11.095 1.00 86.50 197 ALA A CA 1
ATOM 1554 C C . ALA A 1 197 ? -6.020 5.855 10.121 1.00 86.50 197 ALA A C 1
ATOM 1556 O O . ALA A 1 197 ? -5.000 6.545 10.139 1.00 86.50 197 ALA A O 1
ATOM 1557 N N . SER A 1 198 ? -7.060 6.146 9.336 1.00 87.56 198 SER A N 1
ATOM 1558 C CA . SER A 1 198 ? -7.081 7.305 8.437 1.00 87.56 198 SER A CA 1
ATOM 1559 C C . SER A 1 198 ? -6.958 8.628 9.199 1.00 87.56 198 SER A C 1
ATOM 1561 O O . SER A 1 198 ? -6.104 9.466 8.893 1.00 87.56 198 SER A O 1
ATOM 1563 N N . ALA A 1 199 ? -7.742 8.794 10.270 1.00 85.56 199 ALA A N 1
ATOM 1564 C CA . ALA A 1 199 ? -7.664 9.969 11.134 1.00 85.56 199 ALA A CA 1
ATOM 1565 C C . ALA A 1 199 ? -6.289 10.096 11.804 1.00 85.56 199 ALA A C 1
ATOM 1567 O O . ALA A 1 199 ? -5.744 11.199 11.895 1.00 85.56 199 ALA A O 1
ATOM 1568 N N . TRP A 1 200 ? -5.708 8.978 12.244 1.00 86.81 200 TRP A N 1
ATOM 1569 C CA . TRP A 1 200 ? -4.363 8.947 12.805 1.00 86.81 200 TRP A CA 1
ATOM 1570 C C . TRP A 1 200 ? -3.297 9.361 11.781 1.00 86.81 200 TRP A C 1
ATOM 1572 O O . TRP A 1 200 ? -2.470 10.224 12.092 1.00 86.81 200 TRP A O 1
ATOM 1582 N N . MET A 1 201 ? -3.346 8.832 10.553 1.00 88.81 201 MET A N 1
ATOM 1583 C CA . MET A 1 201 ? -2.418 9.199 9.477 1.00 88.81 201 MET A CA 1
ATOM 1584 C C . MET A 1 201 ? -2.463 10.698 9.184 1.00 88.81 201 MET A C 1
ATOM 1586 O O . MET A 1 201 ? -1.424 11.362 9.171 1.00 88.81 201 MET A O 1
ATOM 1590 N N . CYS A 1 202 ? -3.664 11.252 9.025 1.00 87.69 202 CYS A N 1
ATOM 1591 C CA . CYS A 1 202 ? -3.838 12.669 8.729 1.00 87.69 202 CYS A CA 1
ATOM 1592 C C . CYS A 1 202 ? -3.387 13.560 9.897 1.00 87.69 202 CYS A C 1
ATOM 1594 O O . CYS A 1 202 ? -2.663 14.535 9.692 1.00 87.69 202 CYS A O 1
ATOM 1596 N N . LYS A 1 203 ? -3.784 13.230 11.133 1.00 83.38 203 LYS A N 1
ATOM 1597 C CA . LYS A 1 203 ? -3.582 14.100 12.304 1.00 83.38 203 LYS A CA 1
ATOM 1598 C C . LYS A 1 203 ? -2.186 13.989 12.914 1.00 83.38 203 LYS A C 1
ATOM 1600 O O . LYS A 1 203 ? -1.589 15.007 13.260 1.00 83.38 203 LYS A O 1
ATOM 1605 N N . HIS A 1 204 ? -1.693 12.766 13.092 1.00 83.81 204 HIS A N 1
ATOM 1606 C CA . HIS A 1 204 ? -0.447 12.496 13.808 1.00 83.81 204 HIS A CA 1
ATOM 1607 C C . HIS A 1 204 ? 0.726 12.299 12.850 1.00 83.81 204 HIS A C 1
ATOM 1609 O O . HIS A 1 204 ? 1.763 12.932 13.038 1.00 83.81 204 HIS A O 1
ATOM 1615 N N . ALA A 1 205 ? 0.557 11.491 11.797 1.00 85.88 205 ALA A N 1
ATOM 1616 C CA . ALA A 1 205 ? 1.628 11.267 10.823 1.00 85.88 205 ALA A CA 1
ATOM 1617 C C . ALA A 1 205 ? 1.755 12.410 9.796 1.00 85.88 205 ALA A C 1
ATOM 1619 O O . ALA A 1 205 ? 2.801 12.554 9.165 1.00 85.88 205 ALA A O 1
ATOM 1620 N N . ARG A 1 206 ? 0.714 13.247 9.646 1.00 89.69 206 ARG A N 1
ATOM 1621 C CA . ARG A 1 206 ? 0.599 14.271 8.589 1.00 89.69 206 ARG A CA 1
ATOM 1622 C C . ARG A 1 206 ? 0.785 13.671 7.197 1.00 89.69 206 ARG A C 1
ATOM 1624 O O . ARG A 1 206 ? 1.406 14.280 6.323 1.00 89.69 206 ARG A O 1
ATOM 1631 N N . LEU A 1 207 ? 0.254 12.470 7.002 1.00 92.44 207 LEU A N 1
ATOM 1632 C CA . LEU A 1 207 ? 0.304 11.741 5.744 1.00 92.44 207 LEU A CA 1
ATOM 1633 C C . LEU A 1 207 ? -1.103 11.564 5.189 1.00 92.44 207 LEU A C 1
ATOM 1635 O O . LEU A 1 207 ? -2.061 11.363 5.932 1.00 92.44 207 LEU A O 1
ATOM 1639 N N . ARG A 1 208 ? -1.197 11.606 3.866 1.00 93.00 208 ARG A N 1
ATOM 1640 C CA . ARG A 1 208 ? -2.346 11.164 3.087 1.00 93.00 208 ARG A CA 1
ATOM 1641 C C . ARG A 1 208 ? -1.846 10.123 2.099 1.00 93.00 208 ARG A C 1
ATOM 1643 O O . ARG A 1 208 ? -0.817 10.324 1.459 1.00 93.00 208 ARG A O 1
ATOM 1650 N N . LEU A 1 209 ? -2.566 9.018 1.998 1.00 94.06 209 LEU A N 1
ATOM 1651 C CA . LEU A 1 209 ? -2.275 7.963 1.041 1.00 94.06 209 LEU A CA 1
ATOM 1652 C C . LEU A 1 209 ? -3.326 8.016 -0.054 1.00 94.06 209 LEU A C 1
ATOM 1654 O O . LEU A 1 209 ? -4.509 7.973 0.262 1.00 94.06 209 LEU A O 1
ATOM 1658 N N . ASP A 1 210 ? -2.900 8.071 -1.308 1.00 95.00 210 ASP A N 1
ATOM 1659 C CA . ASP A 1 210 ? -3.779 7.870 -2.457 1.00 95.00 210 ASP A CA 1
ATOM 1660 C C . ASP A 1 210 ? -3.355 6.573 -3.150 1.00 95.00 210 ASP A C 1
ATOM 1662 O O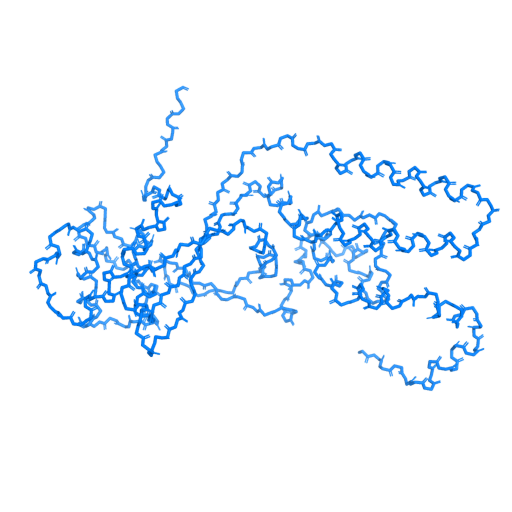 . ASP A 1 210 ? -2.167 6.364 -3.411 1.00 95.00 210 ASP A O 1
ATOM 1666 N N . MET A 1 211 ? -4.304 5.675 -3.418 1.00 96.06 211 MET A N 1
ATOM 1667 C CA . MET A 1 211 ? -4.003 4.378 -4.018 1.00 96.06 211 MET A CA 1
ATOM 1668 C C . MET A 1 211 ? -4.520 4.304 -5.450 1.00 96.06 211 MET A C 1
ATOM 1670 O O . MET A 1 211 ? -5.707 4.488 -5.713 1.00 96.06 211 MET A O 1
ATOM 1674 N N . PHE A 1 212 ? -3.634 3.970 -6.379 1.00 96.56 212 PHE A N 1
ATOM 1675 C CA . PHE A 1 212 ? -3.942 3.758 -7.785 1.00 96.56 212 PHE A CA 1
ATOM 1676 C C . PHE A 1 212 ? -3.901 2.266 -8.078 1.00 96.56 212 PHE A C 1
ATOM 1678 O O . PHE A 1 212 ? -2.867 1.623 -7.914 1.00 96.56 212 PHE A O 1
ATOM 1685 N N . VAL A 1 213 ? -5.031 1.712 -8.504 1.00 97.00 213 VAL A N 1
ATOM 1686 C CA . VAL A 1 213 ? -5.162 0.280 -8.778 1.00 97.00 213 VAL A CA 1
ATOM 1687 C C . VAL A 1 213 ? -5.286 0.086 -10.276 1.00 97.00 213 VAL A C 1
ATOM 1689 O O . VAL A 1 213 ? -6.149 0.682 -10.917 1.00 97.00 213 VAL A O 1
ATOM 1692 N N . THR A 1 214 ? -4.445 -0.762 -10.848 1.00 97.12 214 THR A N 1
ATOM 1693 C CA . THR A 1 214 ? -4.539 -1.138 -12.257 1.00 97.12 214 THR A CA 1
ATOM 1694 C C . THR A 1 214 ? -4.309 -2.631 -12.430 1.00 97.12 214 THR A C 1
ATOM 1696 O O . THR A 1 214 ? -3.892 -3.333 -11.511 1.00 97.12 214 THR A O 1
ATOM 1699 N N . GLN A 1 215 ? -4.605 -3.133 -13.619 1.00 97.00 215 GLN A N 1
ATOM 1700 C CA . GLN A 1 215 ? -4.405 -4.526 -13.982 1.00 97.00 215 GLN A CA 1
ATOM 1701 C C . GLN A 1 215 ? -3.476 -4.608 -15.180 1.00 97.00 215 GLN A C 1
ATOM 1703 O O . GLN A 1 215 ? -3.571 -3.793 -16.095 1.00 97.00 215 GLN A O 1
ATOM 1708 N N . VAL A 1 216 ? -2.599 -5.604 -15.212 1.00 96.12 216 VAL A N 1
ATOM 1709 C CA . VAL A 1 216 ? -1.687 -5.868 -16.331 1.00 96.12 216 VAL A CA 1
ATOM 1710 C C . VAL A 1 216 ? -1.793 -7.326 -16.771 1.00 96.12 216 VAL A C 1
ATOM 1712 O O . VAL A 1 216 ? -2.123 -8.203 -15.985 1.00 96.12 216 VAL A O 1
ATOM 1715 N N . SER A 1 217 ? -1.530 -7.590 -18.050 1.00 94.25 217 SER A N 1
ATOM 1716 C CA . SER A 1 217 ? -1.752 -8.900 -18.693 1.00 94.25 217 SER A CA 1
ATOM 1717 C C . SER A 1 217 ? -0.596 -9.885 -18.530 1.00 94.25 217 SER A C 1
ATOM 1719 O O . SER A 1 217 ? -0.689 -11.027 -18.978 1.00 94.25 217 SER A O 1
ATOM 1721 N N . SER A 1 218 ? 0.545 -9.431 -18.009 1.00 93.56 218 SER A N 1
ATOM 1722 C CA . SER A 1 218 ? 1.747 -10.250 -17.898 1.00 93.56 218 SER A CA 1
ATOM 1723 C C . SER A 1 218 ? 2.690 -9.722 -16.818 1.00 93.56 218 SER A C 1
ATOM 1725 O O . SER A 1 218 ? 2.711 -8.528 -16.512 1.00 93.56 218 SER A O 1
ATOM 1727 N N . ARG A 1 219 ? 3.543 -10.609 -16.287 1.00 91.69 219 ARG A N 1
ATOM 1728 C CA . ARG A 1 219 ? 4.632 -10.232 -15.364 1.00 91.69 219 ARG A CA 1
ATOM 1729 C C . ARG A 1 219 ? 5.633 -9.274 -16.005 1.00 91.69 219 ARG A C 1
ATOM 1731 O O . ARG A 1 219 ? 6.239 -8.469 -15.313 1.00 91.69 219 ARG A O 1
ATOM 1738 N N . ARG A 1 220 ? 5.808 -9.354 -17.327 1.00 90.38 220 ARG A N 1
ATOM 1739 C CA . ARG A 1 220 ? 6.708 -8.460 -18.061 1.00 90.38 220 ARG A CA 1
ATOM 1740 C C . ARG A 1 220 ? 6.127 -7.062 -18.162 1.00 90.38 220 ARG A C 1
ATOM 1742 O O . ARG A 1 220 ? 6.845 -6.112 -17.883 1.00 90.38 220 ARG A O 1
ATOM 1749 N N . ALA A 1 221 ? 4.844 -6.935 -18.496 1.00 92.31 221 ALA A N 1
ATOM 1750 C CA . ALA A 1 221 ? 4.168 -5.646 -18.448 1.00 92.31 221 ALA A CA 1
ATOM 1751 C C . ALA A 1 221 ? 4.266 -5.055 -17.035 1.00 92.31 221 ALA A C 1
ATOM 1753 O O . ALA A 1 221 ? 4.686 -3.914 -16.901 1.00 92.31 221 ALA A O 1
ATOM 1754 N N . LEU A 1 222 ? 4.004 -5.855 -15.990 1.00 92.88 222 LEU A N 1
ATOM 1755 C CA . LEU A 1 222 ? 4.157 -5.440 -14.589 1.00 92.88 222 LEU A CA 1
ATOM 1756 C C . LEU A 1 222 ? 5.558 -4.886 -14.283 1.00 92.88 222 LEU A C 1
ATOM 1758 O O . LEU A 1 222 ? 5.689 -3.799 -13.728 1.00 92.88 222 LEU A O 1
ATOM 1762 N N . LEU A 1 223 ? 6.601 -5.620 -14.676 1.00 90.94 223 LEU A N 1
ATOM 1763 C CA . LEU A 1 223 ? 7.989 -5.218 -14.464 1.00 90.94 223 LEU A CA 1
ATOM 1764 C C . LEU A 1 223 ? 8.316 -3.894 -15.166 1.00 90.94 223 LEU A C 1
ATOM 1766 O O . LEU A 1 223 ? 8.951 -3.024 -14.577 1.00 90.94 223 LEU A O 1
ATOM 1770 N N . ASN A 1 224 ? 7.830 -3.718 -16.396 1.00 91.25 224 ASN A N 1
ATOM 1771 C CA . ASN A 1 224 ? 8.024 -2.483 -17.152 1.00 91.25 224 ASN A CA 1
ATOM 1772 C C . ASN A 1 224 ? 7.234 -1.307 -16.567 1.00 91.25 224 ASN A C 1
ATOM 1774 O O . ASN A 1 224 ? 7.743 -0.190 -16.593 1.00 91.25 224 ASN A O 1
ATOM 1778 N N . VAL A 1 225 ? 6.052 -1.539 -15.974 1.00 92.38 225 VAL A N 1
ATOM 1779 C CA . VAL A 1 225 ? 5.363 -0.497 -15.192 1.00 92.38 225 VAL A CA 1
ATOM 1780 C C . VAL A 1 225 ? 6.258 -0.041 -14.038 1.00 92.38 225 VAL A C 1
ATOM 1782 O O . VAL A 1 225 ? 6.453 1.158 -13.865 1.00 92.38 225 VAL A O 1
ATOM 1785 N N . PHE A 1 226 ? 6.852 -0.967 -13.275 1.00 89.69 226 PHE A N 1
ATOM 1786 C CA . PHE A 1 226 ? 7.744 -0.603 -12.166 1.00 89.69 226 PHE A CA 1
ATOM 1787 C C . PHE A 1 226 ? 8.977 0.179 -12.625 1.00 89.69 226 PHE A C 1
ATOM 1789 O O . PHE A 1 226 ? 9.315 1.190 -12.012 1.00 89.69 226 PHE A O 1
ATOM 1796 N N . MET A 1 227 ? 9.620 -0.253 -13.714 1.00 87.69 227 MET A N 1
ATOM 1797 C CA . MET A 1 227 ? 10.764 0.461 -14.290 1.00 87.69 227 MET A CA 1
ATOM 1798 C C . MET A 1 227 ? 10.380 1.875 -14.741 1.00 87.69 227 MET A C 1
ATOM 1800 O O . MET A 1 227 ? 11.095 2.825 -14.445 1.00 87.69 227 MET A O 1
ATOM 1804 N N . ALA A 1 228 ? 9.239 2.035 -15.415 1.00 88.38 228 ALA A N 1
ATOM 1805 C CA . ALA A 1 228 ? 8.788 3.333 -15.912 1.00 88.38 228 ALA A CA 1
ATOM 1806 C C . ALA A 1 228 ? 8.298 4.279 -14.797 1.00 88.38 228 ALA A C 1
ATOM 1808 O O . ALA A 1 228 ? 8.487 5.494 -14.896 1.00 88.38 228 ALA A O 1
ATOM 1809 N N . LEU A 1 229 ? 7.701 3.746 -13.723 1.00 87.94 229 LEU A N 1
ATOM 1810 C CA . LEU A 1 229 ? 7.309 4.531 -12.545 1.00 87.94 229 LEU A CA 1
ATOM 1811 C C . LEU A 1 229 ? 8.520 5.028 -11.752 1.00 87.94 229 LEU A C 1
ATOM 1813 O O . LEU A 1 229 ? 8.494 6.134 -11.209 1.00 87.94 229 LEU A O 1
ATOM 1817 N N . ASN A 1 230 ? 9.588 4.235 -11.689 1.00 85.25 230 ASN A N 1
ATOM 1818 C CA . ASN A 1 230 ? 10.792 4.578 -10.950 1.00 85.25 230 ASN A CA 1
ATOM 1819 C C . ASN A 1 230 ? 11.729 5.459 -11.789 1.00 85.25 230 ASN A C 1
ATOM 1821 O O . ASN A 1 230 ? 12.804 5.040 -12.203 1.00 85.25 230 ASN A O 1
ATOM 1825 N N . ARG A 1 231 ? 11.334 6.713 -12.045 1.00 74.12 231 ARG A N 1
ATOM 1826 C CA . ARG A 1 231 ? 12.130 7.629 -12.885 1.00 74.12 231 ARG A CA 1
ATOM 1827 C C . ARG A 1 231 ? 13.539 7.916 -12.346 1.00 74.12 231 ARG A C 1
ATOM 1829 O O . ARG A 1 231 ? 14.405 8.354 -13.098 1.00 74.12 231 ARG A O 1
ATOM 1836 N N . ASP A 1 232 ? 13.790 7.625 -11.073 1.00 69.12 232 ASP A N 1
ATOM 1837 C CA . ASP A 1 232 ? 15.117 7.722 -10.469 1.00 69.12 232 ASP A CA 1
ATOM 1838 C C . ASP A 1 232 ? 16.110 6.679 -10.986 1.00 69.12 232 ASP A C 1
ATOM 1840 O O . ASP A 1 232 ? 17.303 6.771 -10.692 1.00 69.12 232 ASP A O 1
ATOM 1844 N N . THR A 1 233 ? 15.669 5.713 -11.786 1.00 68.38 233 THR A N 1
ATOM 1845 C CA . THR A 1 233 ? 16.590 4.799 -12.460 1.00 68.38 233 THR A CA 1
ATOM 1846 C C . THR A 1 233 ? 17.182 5.393 -13.740 1.00 68.38 233 THR A C 1
ATOM 1848 O O . THR A 1 233 ? 18.177 4.897 -14.261 1.00 68.38 233 THR A O 1
ATOM 1851 N N . PHE A 1 234 ? 16.605 6.469 -14.269 1.00 69.19 234 PHE A N 1
ATOM 1852 C CA . PHE A 1 234 ? 17.115 7.090 -15.486 1.00 69.19 234 PHE A CA 1
ATOM 1853 C C . PHE A 1 234 ? 18.244 8.068 -15.156 1.00 69.19 234 PHE A C 1
ATOM 1855 O O . PHE A 1 234 ? 18.314 8.640 -14.063 1.00 69.19 234 PHE A O 1
ATOM 1862 N N . ASP A 1 235 ? 19.169 8.231 -16.093 1.00 73.44 235 ASP A N 1
ATOM 1863 C CA . ASP A 1 235 ? 20.221 9.236 -16.010 1.00 73.44 235 ASP A CA 1
ATOM 1864 C C . ASP A 1 235 ? 19.617 10.654 -15.979 1.00 73.44 235 ASP A C 1
ATOM 1866 O O . ASP A 1 235 ? 18.483 10.874 -16.410 1.00 73.44 235 ASP A O 1
ATOM 1870 N N . VAL A 1 236 ? 20.366 11.634 -15.470 1.00 67.25 236 VAL A N 1
ATOM 1871 C CA . VAL A 1 236 ? 19.962 13.049 -15.377 1.00 67.25 236 VAL A CA 1
ATOM 1872 C C . VAL A 1 236 ? 19.544 13.601 -16.744 1.00 67.25 236 VAL A C 1
ATOM 1874 O O . VAL A 1 236 ? 18.633 14.422 -16.825 1.00 67.25 236 VAL A O 1
ATOM 1877 N N . ALA A 1 237 ? 20.158 13.108 -17.823 1.00 68.94 237 ALA A N 1
ATOM 1878 C CA . ALA A 1 237 ? 19.817 13.484 -19.190 1.00 68.94 237 ALA A CA 1
ATOM 1879 C C . ALA A 1 237 ? 18.526 12.829 -19.724 1.00 68.94 237 ALA A C 1
ATOM 1881 O O . ALA A 1 237 ? 18.090 13.177 -20.818 1.00 68.94 237 ALA A O 1
ATOM 1882 N N . GLY A 1 238 ? 17.946 11.851 -19.016 1.00 66.00 238 GLY A N 1
ATOM 1883 C CA . GLY A 1 238 ? 16.776 11.085 -19.467 1.00 66.00 238 GLY A CA 1
ATOM 1884 C C . GLY A 1 238 ? 17.024 10.214 -20.706 1.00 66.00 238 GLY A C 1
ATOM 1885 O O . GLY A 1 238 ? 16.089 9.628 -21.236 1.00 66.00 238 GLY A O 1
ATOM 1886 N N . LYS A 1 239 ? 18.274 10.119 -21.180 1.00 72.25 239 LYS A N 1
ATOM 1887 C CA . LYS A 1 239 ? 18.652 9.410 -22.416 1.00 72.25 239 LYS A CA 1
ATOM 1888 C C . LYS A 1 239 ? 18.967 7.925 -22.215 1.00 72.25 239 LYS A C 1
ATOM 1890 O O . LYS A 1 239 ? 19.366 7.253 -23.159 1.00 72.25 239 LYS A O 1
ATOM 1895 N N . GLY A 1 240 ? 18.827 7.413 -20.997 1.00 78.69 240 GLY A N 1
ATOM 1896 C CA . GLY A 1 240 ? 19.150 6.030 -20.673 1.00 78.69 240 GLY A CA 1
ATOM 1897 C C . GLY A 1 240 ? 19.116 5.757 -19.178 1.00 78.69 240 GLY A C 1
ATOM 1898 O O . GLY A 1 240 ? 18.805 6.636 -18.374 1.00 78.69 240 GLY A O 1
ATOM 1899 N N . PHE A 1 241 ? 19.437 4.522 -18.815 1.00 81.94 241 PHE A N 1
ATOM 1900 C CA . PHE A 1 241 ? 19.598 4.098 -17.429 1.00 81.94 241 PHE A CA 1
ATOM 1901 C C . PHE A 1 241 ? 20.985 4.490 -16.919 1.00 81.94 241 PHE A C 1
ATOM 1903 O O . PHE A 1 241 ? 21.987 4.270 -17.599 1.00 81.94 241 PHE A O 1
ATOM 1910 N N . GLY A 1 242 ? 21.057 5.064 -15.716 1.00 79.50 242 GLY A N 1
ATOM 1911 C CA . GLY A 1 242 ? 22.350 5.337 -15.082 1.00 79.50 242 GLY A CA 1
ATOM 1912 C C . GLY A 1 242 ? 23.074 4.029 -14.716 1.00 79.50 242 GLY A C 1
ATOM 1913 O O . GLY A 1 242 ? 22.408 3.019 -14.460 1.00 79.50 242 GLY A O 1
ATOM 1914 N N . PRO A 1 243 ? 24.415 4.002 -14.637 1.00 80.19 243 PRO A N 1
ATOM 1915 C CA . PRO A 1 243 ? 25.133 2.821 -14.161 1.00 80.19 243 PRO A CA 1
ATOM 1916 C C . PRO A 1 243 ? 24.673 2.452 -12.740 1.00 80.19 243 PRO A C 1
ATOM 1918 O O . PRO A 1 243 ? 24.606 3.303 -11.856 1.00 80.19 243 PRO A O 1
ATOM 1921 N N . GLY A 1 244 ? 24.303 1.184 -12.527 1.00 79.88 244 GLY A N 1
ATOM 1922 C CA . GLY A 1 244 ? 23.798 0.686 -11.238 1.00 79.88 244 GLY A CA 1
ATOM 1923 C C . GLY A 1 244 ? 22.359 1.097 -10.891 1.00 79.88 244 GLY A C 1
ATOM 1924 O O . GLY A 1 244 ? 21.850 0.736 -9.834 1.00 79.88 244 GLY A O 1
ATOM 1925 N N . SER A 1 245 ? 21.659 1.807 -11.773 1.00 80.38 245 SER A N 1
ATOM 1926 C CA . SER A 1 245 ? 20.287 2.269 -11.518 1.00 80.38 245 SER A CA 1
ATOM 1927 C C . SER A 1 245 ? 19.247 1.153 -11.374 1.00 80.38 245 SER A C 1
ATOM 1929 O O . SER A 1 245 ? 18.194 1.350 -10.775 1.00 80.38 245 SER A O 1
ATOM 1931 N N . LEU A 1 246 ? 19.541 -0.027 -11.913 1.00 85.19 246 LEU A N 1
ATOM 1932 C CA . LEU A 1 246 ? 18.641 -1.173 -11.931 1.00 85.19 246 LEU A CA 1
ATOM 1933 C C . LEU A 1 246 ? 19.114 -2.317 -11.031 1.00 85.19 246 LEU A C 1
ATOM 1935 O O . LEU A 1 246 ? 18.616 -3.424 -11.174 1.00 85.19 246 LEU A O 1
ATOM 1939 N N . MET A 1 247 ? 20.020 -2.078 -10.075 1.00 83.38 247 MET A N 1
ATOM 1940 C CA . MET A 1 247 ? 20.482 -3.130 -9.147 1.00 83.38 247 MET A CA 1
ATOM 1941 C C . MET A 1 247 ? 19.325 -3.828 -8.410 1.00 83.38 247 MET A C 1
ATOM 1943 O O . MET A 1 247 ? 19.397 -5.011 -8.088 1.00 83.38 247 MET A O 1
ATOM 1947 N N . TRP A 1 248 ? 18.214 -3.119 -8.187 1.00 82.38 248 TRP A N 1
ATOM 1948 C CA . TRP A 1 248 ? 17.013 -3.679 -7.566 1.00 82.38 248 TRP A CA 1
ATOM 1949 C C . TRP A 1 248 ? 16.309 -4.751 -8.391 1.00 82.38 248 TRP A C 1
ATOM 1951 O O . TRP A 1 248 ? 15.610 -5.594 -7.825 1.00 82.38 248 TRP A O 1
ATOM 1961 N N . ILE A 1 249 ? 16.504 -4.748 -9.709 1.00 86.56 249 ILE A N 1
ATOM 1962 C CA . ILE A 1 249 ? 15.918 -5.738 -10.605 1.00 86.56 249 ILE A CA 1
ATOM 1963 C C . ILE A 1 249 ? 16.783 -6.993 -10.705 1.00 86.56 249 ILE A C 1
ATOM 1965 O O . ILE A 1 249 ? 16.261 -8.028 -11.102 1.00 86.56 249 ILE A O 1
ATOM 1969 N N . ASP A 1 250 ? 18.066 -6.939 -10.330 1.00 87.31 250 ASP A N 1
ATOM 1970 C CA . ASP A 1 250 ? 19.028 -8.037 -10.502 1.00 87.31 250 ASP A CA 1
ATOM 1971 C C . ASP A 1 250 ? 18.540 -9.384 -9.942 1.00 87.31 250 ASP A C 1
ATOM 1973 O O . ASP A 1 250 ? 18.721 -10.397 -10.621 1.00 87.31 250 ASP A O 1
ATOM 1977 N N . PRO A 1 251 ? 17.865 -9.445 -8.771 1.00 83.75 251 PRO A N 1
ATOM 1978 C CA . PRO A 1 251 ? 17.332 -10.703 -8.249 1.00 83.75 251 PRO A CA 1
ATOM 1979 C C . PRO A 1 251 ? 16.153 -11.276 -9.053 1.00 83.75 251 PRO A C 1
ATOM 1981 O O . PRO A 1 251 ? 15.743 -12.406 -8.799 1.00 83.75 251 PRO A O 1
ATOM 1984 N N . VAL A 1 252 ? 15.552 -10.484 -9.943 1.00 83.31 252 VAL A N 1
ATOM 1985 C CA . VAL A 1 252 ? 14.395 -10.847 -10.779 1.00 83.31 252 VAL A CA 1
ATOM 1986 C C . VAL A 1 252 ? 14.822 -11.063 -12.231 1.00 83.31 252 VAL A C 1
ATOM 1988 O O . VAL A 1 252 ? 14.350 -11.990 -12.887 1.00 83.31 252 VAL A O 1
ATOM 1991 N N . LEU A 1 253 ? 15.706 -10.202 -12.735 1.00 85.25 253 LEU A N 1
ATOM 1992 C CA . LEU A 1 253 ? 16.210 -10.196 -14.098 1.00 85.25 253 LEU A CA 1
ATOM 1993 C C . LEU A 1 253 ? 17.724 -9.957 -14.076 1.00 85.25 253 LEU A C 1
ATOM 1995 O O . LEU A 1 253 ? 18.196 -8.820 -13.998 1.00 85.25 253 LEU A O 1
ATOM 1999 N N . HIS A 1 254 ? 18.487 -11.046 -14.165 1.00 87.19 254 HIS A N 1
ATOM 2000 C CA . HIS A 1 254 ? 19.946 -10.992 -14.205 1.00 87.19 254 HIS A CA 1
ATOM 2001 C C . HIS A 1 254 ? 20.468 -10.159 -15.384 1.00 87.19 254 HIS A C 1
ATOM 2003 O O . HIS A 1 254 ? 19.840 -10.074 -16.444 1.00 87.19 254 HIS A O 1
ATOM 2009 N N . ALA A 1 255 ? 21.642 -9.554 -15.190 1.00 87.75 255 ALA A N 1
ATOM 2010 C CA .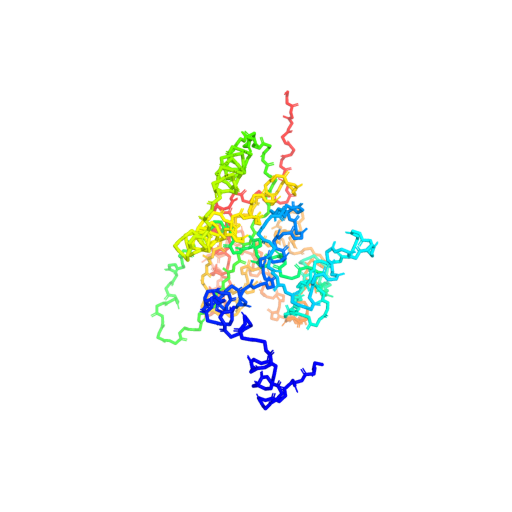 ALA A 1 255 ? 22.366 -8.857 -16.244 1.00 87.75 255 ALA A CA 1
ATOM 2011 C C . ALA A 1 255 ? 22.623 -9.789 -17.439 1.00 87.75 255 ALA A C 1
ATOM 2013 O O . ALA A 1 255 ? 23.099 -10.911 -17.275 1.00 87.75 255 ALA A O 1
ATOM 2014 N N . GLY A 1 256 ? 22.284 -9.331 -18.643 1.00 89.25 256 GLY A N 1
ATOM 2015 C CA . GLY A 1 256 ? 22.467 -10.094 -19.874 1.00 89.25 256 GLY A CA 1
ATOM 2016 C C . GLY A 1 256 ? 21.845 -9.404 -21.092 1.00 89.25 256 GLY A C 1
ATOM 2017 O O . GLY A 1 256 ? 21.121 -8.419 -20.932 1.00 89.25 256 GLY A O 1
ATOM 2018 N N . PRO A 1 257 ? 22.051 -9.935 -22.313 1.00 88.81 257 PRO A N 1
ATOM 2019 C CA . PRO A 1 257 ? 21.637 -9.271 -23.555 1.00 88.81 257 PRO A CA 1
ATOM 2020 C C . PRO A 1 257 ? 20.133 -8.978 -23.630 1.00 88.81 257 PRO A C 1
ATOM 2022 O O . PRO A 1 257 ? 19.711 -7.938 -24.125 1.00 88.81 257 PRO A O 1
ATOM 2025 N N . SER A 1 258 ? 19.304 -9.880 -23.091 1.00 84.44 258 SER A N 1
ATOM 2026 C CA . SER A 1 258 ? 17.847 -9.685 -23.038 1.00 84.44 258 SER A CA 1
ATOM 2027 C C . SER A 1 258 ? 17.441 -8.535 -22.116 1.00 84.44 258 SER A C 1
ATOM 2029 O O . SER A 1 258 ? 16.463 -7.845 -22.399 1.00 84.44 258 SER A O 1
ATOM 2031 N N . ARG A 1 259 ? 18.183 -8.324 -21.022 1.00 87.31 259 ARG A N 1
ATOM 2032 C CA . ARG A 1 259 ? 17.948 -7.215 -20.100 1.00 87.31 259 ARG A CA 1
ATOM 2033 C C . ARG A 1 259 ? 18.395 -5.899 -20.719 1.00 87.31 259 ARG A C 1
ATOM 2035 O O . ARG A 1 259 ? 17.585 -4.985 -20.749 1.00 87.31 259 ARG A O 1
ATOM 2042 N N . SER A 1 260 ? 19.600 -5.832 -21.282 1.00 87.75 260 SER A N 1
ATOM 2043 C CA . SER A 1 260 ? 20.087 -4.626 -21.967 1.00 87.75 260 SER A CA 1
ATOM 2044 C C . SER A 1 260 ? 19.136 -4.198 -23.085 1.00 87.75 260 SER A C 1
ATOM 2046 O O . SER A 1 260 ? 18.749 -3.039 -23.151 1.00 87.75 260 SER A O 1
ATOM 2048 N N . ARG A 1 261 ? 18.620 -5.150 -23.876 1.00 85.06 261 ARG A N 1
ATOM 2049 C CA . ARG A 1 261 ? 17.594 -4.860 -24.891 1.00 85.06 261 ARG A CA 1
ATOM 2050 C C . ARG A 1 261 ? 16.290 -4.326 -24.285 1.00 85.06 261 ARG A C 1
ATOM 2052 O O . ARG A 1 261 ? 15.656 -3.448 -24.865 1.00 85.06 261 ARG A O 1
ATOM 2059 N N . CYS A 1 262 ? 15.863 -4.855 -23.136 1.00 83.94 262 CYS A N 1
ATOM 2060 C CA . CYS A 1 262 ? 14.689 -4.357 -22.412 1.00 83.94 262 CYS A CA 1
ATOM 2061 C C . CYS A 1 262 ? 14.909 -2.919 -21.928 1.00 83.94 262 CYS A C 1
ATOM 2063 O O . CYS A 1 262 ? 14.044 -2.075 -22.129 1.00 83.94 262 CYS A O 1
ATOM 2065 N N . GLU A 1 263 ? 16.068 -2.640 -21.335 1.00 86.25 263 GLU A N 1
ATOM 2066 C CA . GLU A 1 263 ? 16.480 -1.314 -20.871 1.00 86.25 263 GLU A CA 1
ATOM 2067 C C . GLU A 1 263 ? 16.517 -0.312 -22.032 1.00 86.25 263 GLU A C 1
ATOM 2069 O O . GLU A 1 263 ? 15.840 0.711 -21.990 1.00 86.25 263 GLU A O 1
ATOM 2074 N N . GLU A 1 264 ? 17.200 -0.639 -23.127 1.00 85.56 264 GLU A N 1
ATOM 2075 C CA . GLU A 1 264 ? 17.223 0.190 -24.337 1.00 85.56 264 GLU A CA 1
ATOM 2076 C C . GLU A 1 264 ? 15.811 0.458 -24.871 1.00 85.56 264 GLU A C 1
ATOM 2078 O O . GLU A 1 264 ? 15.496 1.586 -25.241 1.00 85.56 264 GLU A O 1
ATOM 2083 N N . THR A 1 265 ? 14.927 -0.546 -24.847 1.00 84.19 265 THR A N 1
ATOM 2084 C CA . THR A 1 265 ? 13.539 -0.389 -25.306 1.00 84.19 265 THR A CA 1
ATOM 2085 C C . THR A 1 265 ? 12.718 0.500 -24.371 1.00 84.19 265 THR A C 1
ATOM 2087 O O . THR A 1 265 ? 11.948 1.320 -24.860 1.00 84.19 265 THR A O 1
ATOM 2090 N N . VAL A 1 266 ? 12.857 0.374 -23.044 1.00 84.19 266 VAL A N 1
ATOM 2091 C CA . VAL A 1 266 ? 12.159 1.255 -22.086 1.00 84.19 266 VAL A CA 1
ATOM 2092 C C . VAL A 1 266 ? 12.666 2.691 -22.212 1.00 84.19 266 VAL A C 1
ATOM 2094 O O . VAL A 1 266 ? 11.858 3.616 -22.206 1.00 84.19 266 VAL A O 1
ATOM 2097 N N . ALA A 1 267 ? 13.981 2.887 -22.350 1.00 83.31 267 ALA A N 1
ATOM 2098 C CA . ALA A 1 267 ? 14.572 4.208 -22.551 1.00 83.31 267 ALA A CA 1
ATOM 2099 C C . ALA A 1 267 ? 14.094 4.830 -23.871 1.00 83.31 267 ALA A C 1
ATOM 2101 O O . ALA A 1 267 ? 13.629 5.968 -23.881 1.00 83.31 267 ALA A O 1
ATOM 2102 N N . ALA A 1 268 ? 14.115 4.055 -24.959 1.00 83.19 268 ALA A N 1
ATOM 2103 C CA . ALA A 1 268 ? 13.597 4.487 -26.249 1.00 83.19 268 ALA A CA 1
ATOM 2104 C C . ALA A 1 268 ? 12.092 4.766 -26.197 1.00 83.19 268 ALA A C 1
ATOM 2106 O O . ALA A 1 268 ? 11.650 5.715 -26.821 1.00 83.19 268 ALA A O 1
ATOM 2107 N N . ALA A 1 269 ? 11.295 4.007 -25.439 1.00 81.62 269 ALA A N 1
ATOM 2108 C CA . ALA A 1 269 ? 9.855 4.245 -25.312 1.00 81.62 269 ALA A CA 1
ATOM 2109 C C . ALA A 1 269 ? 9.518 5.612 -24.691 1.00 81.62 269 ALA A C 1
ATOM 2111 O O . ALA A 1 269 ? 8.444 6.146 -24.954 1.00 81.62 269 ALA A O 1
ATOM 2112 N N . GLN A 1 270 ? 10.431 6.196 -23.907 1.00 75.00 270 GLN A N 1
ATOM 2113 C CA . GLN A 1 270 ? 10.263 7.547 -23.358 1.00 75.00 270 GLN A CA 1
ATOM 2114 C C . GLN A 1 270 ? 10.593 8.657 -24.365 1.00 75.00 270 GLN A C 1
ATOM 2116 O O . GLN A 1 270 ? 10.172 9.798 -24.186 1.00 75.00 270 GLN A O 1
ATOM 2121 N N . THR A 1 271 ? 11.336 8.341 -25.425 1.00 73.06 271 THR A N 1
ATOM 2122 C CA . THR A 1 271 ? 11.631 9.249 -26.537 1.00 73.06 271 THR A CA 1
ATOM 2123 C C . THR A 1 271 ? 10.695 8.899 -27.698 1.00 73.06 271 THR A C 1
ATOM 2125 O O . THR A 1 271 ? 10.724 7.774 -28.169 1.00 73.06 271 THR A O 1
ATOM 2128 N N . GLU A 1 272 ? 9.840 9.806 -28.180 1.00 67.81 272 GLU A N 1
ATOM 2129 C CA . GLU A 1 272 ? 8.782 9.543 -29.196 1.00 67.81 272 GLU A CA 1
ATOM 2130 C C . GLU A 1 272 ? 9.210 8.782 -30.488 1.00 67.81 272 GLU A C 1
ATOM 2132 O O . GLU A 1 272 ? 8.358 8.348 -31.266 1.00 67.81 272 GLU A O 1
ATOM 2137 N N . ASP A 1 273 ? 10.507 8.551 -30.708 1.00 67.38 273 ASP A N 1
ATOM 2138 C CA . ASP A 1 273 ? 11.113 7.788 -31.808 1.00 67.38 273 ASP A CA 1
ATOM 2139 C C . ASP A 1 273 ? 10.797 6.276 -31.829 1.00 67.38 273 ASP A C 1
ATOM 2141 O O . ASP A 1 273 ? 11.030 5.596 -32.835 1.00 67.38 273 ASP A O 1
ATOM 2145 N N . TRP A 1 274 ? 10.221 5.712 -30.765 1.00 65.69 274 TRP A N 1
ATOM 2146 C CA . TRP A 1 274 ? 10.033 4.259 -30.639 1.00 65.69 274 TRP A CA 1
ATOM 2147 C C . TRP A 1 274 ? 9.014 3.646 -31.613 1.00 65.69 274 TRP A C 1
ATOM 2149 O O . TRP A 1 274 ? 9.140 2.471 -31.973 1.00 65.69 274 TRP A O 1
ATOM 2159 N N . LYS A 1 275 ? 8.019 4.419 -32.079 1.00 62.66 275 LYS A N 1
ATOM 2160 C CA . LYS A 1 275 ? 6.915 3.925 -32.937 1.00 62.66 275 LYS A CA 1
ATOM 2161 C C . LYS A 1 275 ? 7.397 3.340 -34.271 1.00 62.66 275 LYS A C 1
ATOM 2163 O O . LYS A 1 275 ? 6.649 2.613 -34.921 1.00 62.66 275 LYS A O 1
ATOM 2168 N N . ARG A 1 276 ? 8.630 3.649 -34.687 1.00 62.81 276 ARG A N 1
ATOM 2169 C CA . ARG A 1 276 ? 9.201 3.214 -35.970 1.00 62.81 276 ARG A CA 1
ATOM 2170 C C . ARG A 1 276 ? 10.071 1.959 -35.886 1.00 62.81 276 ARG A C 1
ATOM 2172 O O . ARG A 1 276 ? 10.304 1.356 -36.927 1.00 62.81 276 ARG A O 1
ATOM 2179 N N . MET A 1 277 ? 10.567 1.566 -34.708 1.00 59.72 277 MET A N 1
ATOM 2180 C CA . MET A 1 277 ? 11.741 0.680 -34.667 1.00 59.72 277 MET A CA 1
ATOM 2181 C C . MET A 1 277 ? 11.485 -0.830 -34.560 1.00 59.72 277 MET A C 1
ATOM 2183 O O . MET A 1 277 ? 12.371 -1.558 -34.989 1.00 59.72 277 MET A O 1
ATOM 2187 N N . TYR A 1 278 ? 10.352 -1.363 -34.074 1.00 58.97 278 TYR A N 1
ATOM 2188 C CA . TYR A 1 278 ? 10.261 -2.829 -33.893 1.00 58.97 278 TYR A CA 1
ATOM 2189 C C . TYR A 1 278 ? 8.857 -3.451 -34.003 1.00 58.97 278 TYR A C 1
ATOM 2191 O O . TYR A 1 278 ? 7.909 -3.023 -33.351 1.00 58.97 278 TYR A O 1
ATOM 2199 N N . ALA A 1 279 ? 8.770 -4.552 -34.767 1.00 61.66 279 ALA A N 1
ATOM 2200 C CA . ALA A 1 279 ? 7.603 -5.438 -34.887 1.00 61.66 279 ALA A CA 1
ATOM 2201 C C . ALA A 1 279 ? 7.594 -6.597 -33.861 1.00 61.66 279 ALA A C 1
ATOM 2203 O O . ALA A 1 279 ? 6.664 -7.409 -33.843 1.00 61.66 279 ALA A O 1
ATOM 2204 N N . ASP A 1 280 ? 8.617 -6.684 -33.006 1.00 76.69 280 ASP A N 1
ATOM 2205 C CA . ASP A 1 280 ? 8.819 -7.813 -32.099 1.00 76.69 280 ASP A CA 1
ATOM 2206 C C . ASP A 1 280 ? 7.716 -7.917 -31.038 1.00 76.69 280 ASP A C 1
ATOM 2208 O O . ASP A 1 280 ? 7.352 -6.949 -30.364 1.00 76.69 280 ASP A O 1
ATOM 2212 N N . TYR A 1 281 ? 7.236 -9.144 -30.826 1.00 71.88 281 TYR A N 1
ATOM 2213 C CA . TYR A 1 281 ? 6.206 -9.477 -29.838 1.00 71.88 281 TYR A CA 1
ATOM 2214 C C . TYR A 1 281 ? 6.507 -8.920 -28.433 1.00 71.88 281 TYR A C 1
ATOM 2216 O O . TYR A 1 281 ? 5.604 -8.470 -27.730 1.00 71.88 281 TYR A O 1
ATOM 2224 N N . TRP A 1 282 ? 7.783 -8.905 -28.040 1.00 79.00 282 TRP A N 1
ATOM 2225 C CA . TRP A 1 282 ? 8.237 -8.468 -26.718 1.00 79.00 282 TRP A CA 1
ATOM 2226 C C . TRP A 1 282 ? 8.093 -6.967 -26.475 1.00 79.00 282 TRP A C 1
ATOM 2228 O O . TRP A 1 282 ? 7.807 -6.558 -25.351 1.00 79.00 282 TRP A O 1
ATOM 2238 N N . VAL A 1 283 ? 8.249 -6.158 -27.523 1.00 82.94 283 VAL A N 1
ATOM 2239 C CA . VAL A 1 283 ? 8.189 -4.695 -27.431 1.00 82.94 283 VAL A CA 1
ATOM 2240 C C . VAL A 1 283 ? 6.785 -4.249 -27.027 1.00 82.94 283 VAL A C 1
ATOM 2242 O O . VAL A 1 283 ? 6.636 -3.339 -26.220 1.00 82.94 283 VAL A O 1
ATOM 2245 N N . ARG A 1 284 ? 5.746 -4.968 -27.470 1.00 85.38 284 ARG A N 1
ATOM 2246 C CA . ARG A 1 284 ? 4.348 -4.678 -27.107 1.00 85.38 284 ARG A CA 1
ATOM 2247 C C . ARG A 1 284 ? 4.101 -4.721 -25.597 1.00 85.38 284 ARG A C 1
ATOM 2249 O O . ARG A 1 284 ? 3.403 -3.864 -25.067 1.00 85.38 284 ARG A O 1
ATOM 2256 N N . GLU A 1 285 ? 4.673 -5.697 -24.892 1.00 89.12 285 GLU A N 1
ATOM 2257 C CA . GLU A 1 285 ? 4.497 -5.818 -23.436 1.00 89.12 285 GLU A CA 1
ATOM 2258 C C . GLU A 1 285 ? 5.285 -4.746 -22.668 1.00 89.12 285 GLU A C 1
ATOM 2260 O O . GLU A 1 285 ? 4.832 -4.302 -21.612 1.00 89.12 285 GLU A O 1
ATOM 2265 N N . ILE A 1 286 ? 6.429 -4.307 -23.206 1.00 88.38 286 ILE A N 1
ATOM 2266 C CA . ILE A 1 286 ? 7.214 -3.198 -22.647 1.00 88.38 286 ILE A CA 1
ATOM 2267 C C . ILE A 1 286 ? 6.428 -1.893 -22.768 1.00 88.38 286 ILE A C 1
ATOM 2269 O O . ILE A 1 286 ? 6.179 -1.229 -21.763 1.00 88.38 286 ILE A O 1
ATOM 2273 N N . LEU A 1 287 ? 5.963 -1.579 -23.979 1.00 86.56 287 LEU A N 1
ATOM 2274 C CA . LEU A 1 287 ? 5.191 -0.371 -24.272 1.00 86.56 287 LEU A CA 1
ATOM 2275 C C . LEU A 1 287 ? 3.917 -0.288 -23.442 1.00 86.56 287 LEU A C 1
ATOM 2277 O O . LEU A 1 287 ? 3.607 0.762 -22.895 1.00 86.56 287 LEU A O 1
ATOM 2281 N N . LYS A 1 288 ? 3.223 -1.414 -23.269 1.00 89.12 288 LYS A N 1
ATOM 2282 C CA . LYS A 1 288 ? 2.069 -1.490 -22.377 1.00 89.12 288 LYS A CA 1
ATOM 2283 C C . LYS A 1 288 ? 2.418 -1.081 -20.945 1.00 89.12 288 LYS A C 1
ATOM 2285 O O . LYS A 1 288 ? 1.641 -0.381 -20.299 1.00 89.12 288 LYS A O 1
ATOM 2290 N N . GLY A 1 289 ? 3.547 -1.563 -20.428 1.00 91.62 289 GLY A N 1
ATOM 2291 C CA . GLY A 1 289 ? 4.000 -1.192 -19.092 1.00 91.62 289 GLY A CA 1
ATOM 2292 C C . GLY A 1 289 ? 4.271 0.310 -18.982 1.00 91.62 289 GLY A C 1
ATOM 2293 O O . GLY A 1 289 ? 3.820 0.945 -18.031 1.00 91.62 289 GLY A O 1
ATOM 2294 N N . VAL A 1 290 ? 4.924 0.883 -19.994 1.00 90.25 290 VAL A N 1
ATOM 2295 C CA . VAL A 1 290 ? 5.202 2.326 -20.076 1.00 90.25 290 VAL A CA 1
ATOM 2296 C C . VAL A 1 290 ? 3.907 3.142 -20.154 1.00 90.25 290 VAL A C 1
ATOM 2298 O O . VAL A 1 290 ? 3.718 4.034 -19.335 1.00 90.25 290 VAL A O 1
ATOM 2301 N N . GLU A 1 291 ? 2.966 2.789 -21.032 1.00 91.88 291 GLU A N 1
ATOM 2302 C CA . GLU A 1 291 ? 1.680 3.492 -21.186 1.00 91.88 291 GLU A CA 1
ATOM 2303 C C . GLU A 1 291 ? 0.872 3.504 -19.875 1.00 91.88 291 GLU A C 1
ATOM 2305 O O . GLU A 1 291 ? 0.279 4.511 -19.484 1.00 91.88 291 GLU A O 1
ATOM 2310 N N . ILE A 1 292 ? 0.846 2.378 -19.156 1.00 94.44 292 ILE A N 1
ATOM 2311 C CA . ILE A 1 292 ? 0.153 2.282 -17.865 1.00 94.44 292 ILE A CA 1
ATOM 2312 C C . ILE A 1 292 ? 0.860 3.126 -16.806 1.00 94.44 292 ILE A C 1
ATOM 2314 O O . ILE A 1 292 ? 0.188 3.823 -16.043 1.00 94.44 292 ILE A O 1
ATOM 2318 N N . ALA A 1 293 ? 2.194 3.096 -16.767 1.00 93.25 293 ALA A N 1
ATOM 2319 C CA . ALA A 1 293 ? 2.968 3.949 -15.874 1.00 93.25 293 ALA A CA 1
ATOM 2320 C C . ALA A 1 293 ? 2.705 5.434 -16.153 1.00 93.25 293 ALA A C 1
ATOM 2322 O O . ALA A 1 293 ? 2.484 6.192 -15.214 1.00 93.25 293 ALA A O 1
ATOM 2323 N N . GLU A 1 294 ? 2.643 5.848 -17.418 1.00 91.38 294 GLU A N 1
ATOM 2324 C CA . GLU A 1 294 ? 2.309 7.220 -17.811 1.00 91.38 294 GLU A CA 1
ATOM 2325 C C . GLU A 1 294 ? 0.898 7.620 -17.381 1.00 91.38 294 GLU A C 1
ATOM 2327 O O . GLU A 1 294 ? 0.718 8.707 -16.833 1.00 91.38 294 GLU A O 1
ATOM 2332 N N . LYS A 1 295 ? -0.096 6.734 -17.536 1.00 94.50 295 LYS A N 1
ATOM 2333 C CA . LYS A 1 295 ? -1.458 6.970 -17.024 1.00 94.50 295 LYS A CA 1
ATOM 2334 C C . LYS A 1 295 ? -1.469 7.152 -15.507 1.00 94.50 295 LYS A C 1
ATOM 2336 O O . LYS A 1 295 ? -2.146 8.054 -15.015 1.00 94.50 295 LYS A O 1
ATOM 2341 N N . ILE A 1 296 ? -0.721 6.326 -14.773 1.00 94.38 296 ILE A N 1
ATOM 2342 C CA . ILE A 1 296 ? -0.567 6.459 -13.317 1.00 94.38 296 ILE A CA 1
ATOM 2343 C C . ILE A 1 296 ? 0.091 7.798 -12.984 1.00 94.38 296 ILE A C 1
ATOM 2345 O O . ILE A 1 296 ? -0.457 8.547 -12.185 1.00 94.38 296 ILE A O 1
ATOM 2349 N N . ILE A 1 297 ? 1.211 8.133 -13.627 1.00 92.00 297 ILE A N 1
ATOM 2350 C CA . ILE A 1 297 ? 1.951 9.387 -13.422 1.00 92.00 297 ILE A CA 1
ATOM 2351 C C . ILE A 1 297 ? 1.055 10.599 -13.677 1.00 92.00 297 ILE A C 1
ATOM 2353 O O . ILE A 1 297 ? 0.999 11.500 -12.839 1.00 92.00 297 ILE A O 1
ATOM 2357 N N . ALA A 1 298 ? 0.326 10.605 -14.793 1.00 92.56 298 ALA A N 1
ATOM 2358 C CA . ALA A 1 298 ? -0.584 11.681 -15.160 1.00 92.56 298 ALA A CA 1
ATOM 2359 C C . ALA A 1 298 ? -1.734 11.819 -14.152 1.00 92.56 298 ALA A C 1
ATOM 2361 O O . ALA A 1 298 ? -2.065 12.930 -13.743 1.00 92.56 298 ALA A O 1
ATOM 2362 N N . LYS A 1 299 ? -2.325 10.700 -13.712 1.00 94.75 299 LYS A N 1
ATOM 2363 C CA . LYS A 1 299 ? -3.451 10.712 -12.768 1.00 94.75 299 LYS A CA 1
ATOM 2364 C C . LYS A 1 299 ? -3.030 11.089 -11.347 1.00 94.75 299 LYS A C 1
ATOM 2366 O O . LYS A 1 299 ? -3.775 11.784 -10.664 1.00 94.75 299 LYS A O 1
ATOM 2371 N N . ALA A 1 300 ? -1.856 10.635 -10.924 1.00 91.06 300 ALA A N 1
ATOM 2372 C CA . ALA A 1 300 ? -1.280 10.899 -9.611 1.00 91.06 300 ALA A CA 1
ATOM 2373 C C . ALA A 1 300 ? -0.553 12.253 -9.536 1.00 91.06 300 ALA A C 1
ATOM 2375 O O . ALA A 1 300 ? -0.138 12.675 -8.458 1.00 91.06 300 ALA A O 1
ATOM 2376 N N . GLY A 1 301 ? -0.363 12.942 -10.666 1.00 91.12 301 GLY A N 1
ATOM 2377 C CA . GLY A 1 301 ? 0.403 14.187 -10.712 1.00 91.12 301 GLY A CA 1
ATOM 2378 C C . GLY A 1 301 ? 1.852 14.000 -10.254 1.00 91.12 301 GLY A C 1
ATOM 2379 O O . GLY A 1 301 ? 2.407 14.877 -9.594 1.00 91.12 301 GLY A O 1
ATOM 2380 N N . LEU A 1 302 ? 2.461 12.844 -10.550 1.00 85.50 302 LEU A N 1
ATOM 2381 C CA . LEU A 1 302 ? 3.835 12.553 -10.139 1.00 85.50 302 LEU A CA 1
ATOM 2382 C C . LEU A 1 302 ? 4.799 13.422 -10.948 1.00 85.50 302 LEU A C 1
ATOM 2384 O O . LEU A 1 302 ? 5.129 13.129 -12.098 1.00 85.50 302 LEU A O 1
ATOM 2388 N N . THR A 1 303 ? 5.276 14.503 -10.338 1.00 72.31 303 THR A N 1
ATOM 2389 C CA . THR A 1 303 ? 6.368 15.301 -10.891 1.00 72.31 303 THR A CA 1
ATOM 2390 C C . THR A 1 303 ? 7.650 14.482 -10.774 1.00 72.31 303 THR A C 1
ATOM 2392 O O . THR A 1 303 ? 8.166 14.288 -9.674 1.00 72.31 303 THR A O 1
ATOM 2395 N N . GLY A 1 304 ? 8.144 13.936 -11.886 1.00 65.25 304 GLY A N 1
ATOM 2396 C CA . GLY A 1 304 ? 9.398 13.182 -11.883 1.00 65.25 304 GLY A CA 1
ATOM 2397 C C . GLY A 1 304 ? 10.566 14.010 -11.330 1.00 65.25 304 GLY A C 1
ATOM 2398 O O . GLY A 1 304 ? 10.642 15.202 -11.603 1.00 65.25 304 GLY A O 1
ATOM 2399 N N . ARG A 1 305 ? 11.444 13.342 -10.567 1.00 57.88 305 ARG A N 1
ATOM 2400 C CA . ARG A 1 305 ? 12.792 13.670 -10.040 1.00 57.88 305 ARG A CA 1
ATOM 2401 C C . ARG A 1 305 ? 13.086 15.033 -9.396 1.00 57.88 305 ARG A C 1
ATOM 2403 O O . ARG A 1 305 ? 13.965 15.105 -8.546 1.00 57.88 305 ARG A O 1
ATOM 2410 N N . PHE A 1 306 ? 12.329 16.081 -9.673 1.00 44.31 306 PHE A N 1
ATOM 2411 C CA . PHE A 1 306 ? 12.372 17.317 -8.912 1.00 44.31 306 PHE A CA 1
ATOM 2412 C C . PHE A 1 306 ? 10.941 17.696 -8.570 1.00 44.31 306 PHE A C 1
ATOM 2414 O O . PHE A 1 306 ? 10.190 18.194 -9.409 1.00 44.31 306 PHE A O 1
ATOM 2421 N N . VAL A 1 307 ? 10.574 17.495 -7.301 1.00 42.31 307 VAL A N 1
ATOM 2422 C CA . VAL A 1 307 ? 9.637 18.415 -6.656 1.00 42.31 307 VAL A CA 1
ATOM 2423 C C . VAL A 1 307 ? 10.215 19.787 -6.971 1.00 42.31 307 VAL A C 1
ATOM 2425 O O . VAL A 1 307 ? 11.285 20.116 -6.455 1.00 42.31 307 VAL A O 1
ATOM 2428 N N . LYS A 1 308 ? 9.598 20.546 -7.890 1.00 41.78 308 LYS A N 1
ATOM 2429 C CA . LYS A 1 308 ? 9.909 21.970 -8.003 1.00 41.78 308 LYS A CA 1
ATOM 2430 C C . LYS A 1 308 ? 9.764 22.465 -6.578 1.00 41.78 308 LYS A C 1
ATOM 2432 O O . LYS A 1 308 ? 8.664 22.377 -6.034 1.00 41.78 308 LYS A O 1
ATOM 2437 N N . GLN A 1 309 ? 10.868 22.866 -5.946 1.00 38.59 309 GLN A N 1
ATOM 2438 C CA . GLN A 1 309 ? 10.760 23.643 -4.728 1.00 38.59 309 GLN A CA 1
ATOM 2439 C C . GLN A 1 309 ? 9.826 24.773 -5.125 1.00 38.59 309 GLN A C 1
ATOM 2441 O O . GLN A 1 309 ? 10.151 25.552 -6.020 1.00 38.59 309 GLN A O 1
ATOM 2446 N N . THR A 1 310 ? 8.611 24.763 -4.585 1.00 42.44 310 THR A N 1
ATOM 2447 C CA . THR A 1 310 ? 7.769 25.943 -4.598 1.00 42.44 310 THR A CA 1
ATOM 2448 C C . THR A 1 310 ? 8.630 26.984 -3.922 1.00 42.44 310 THR A C 1
ATOM 2450 O O . THR A 1 310 ? 8.816 26.928 -2.707 1.00 42.44 310 THR A O 1
ATOM 2453 N N . THR A 1 311 ? 9.263 27.832 -4.727 1.00 39.72 311 THR A N 1
ATOM 2454 C CA . THR A 1 311 ? 9.814 29.097 -4.283 1.00 39.72 311 THR A CA 1
ATOM 2455 C C . THR A 1 311 ? 8.635 29.789 -3.633 1.00 39.72 311 THR A C 1
ATOM 2457 O O . THR A 1 311 ? 7.707 30.212 -4.315 1.00 39.72 311 THR A O 1
ATOM 2460 N N . SER A 1 312 ? 8.590 29.726 -2.306 1.00 41.06 312 SER A N 1
ATOM 2461 C CA . SER A 1 312 ? 7.705 30.556 -1.515 1.00 41.06 312 SER A CA 1
ATOM 2462 C C . SER A 1 312 ? 8.158 31.985 -1.778 1.00 41.06 312 SER A C 1
ATOM 2464 O O . SER A 1 312 ? 9.181 32.403 -1.232 1.00 41.06 312 SER A O 1
ATOM 2466 N N . GLU A 1 313 ? 7.479 32.647 -2.712 1.00 42.00 313 GLU A N 1
ATOM 2467 C CA . GLU A 1 313 ? 7.450 34.107 -2.798 1.00 42.00 313 GLU A CA 1
ATOM 2468 C C . GLU A 1 313 ? 6.812 34.689 -1.533 1.00 42.00 313 GLU A C 1
ATOM 2470 O O . GLU A 1 313 ? 5.855 34.065 -1.009 1.00 42.00 313 GLU A O 1
#